Protein AF-A0A7S2A5U4-F1 (afdb_monomer)

Structure (mmCIF, N/CA/C/O backbone):
data_AF-A0A7S2A5U4-F1
#
_entry.id   AF-A0A7S2A5U4-F1
#
loop_
_atom_site.group_PDB
_atom_site.id
_atom_site.type_symbol
_atom_site.label_atom_id
_atom_site.label_alt_id
_atom_site.label_comp_id
_atom_site.label_asym_id
_atom_site.label_entity_id
_atom_site.label_seq_id
_atom_site.pdbx_PDB_ins_code
_atom_site.Cartn_x
_atom_site.Cartn_y
_atom_site.Cartn_z
_atom_site.occupancy
_atom_site.B_iso_or_equiv
_atom_site.auth_seq_id
_atom_site.auth_comp_id
_atom_site.auth_asym_id
_atom_site.auth_atom_id
_atom_site.pdbx_PDB_model_num
ATOM 1 N N . ALA A 1 1 ? 13.038 9.540 -13.325 1.00 79.06 1 ALA A N 1
ATOM 2 C CA . ALA A 1 1 ? 11.861 8.813 -12.812 1.00 79.06 1 ALA A CA 1
ATOM 3 C C . ALA A 1 1 ? 10.857 8.549 -13.931 1.00 79.06 1 ALA A C 1
ATOM 5 O O . ALA A 1 1 ? 10.829 7.430 -14.413 1.00 79.06 1 ALA A O 1
ATOM 6 N N . GLN A 1 2 ? 10.132 9.559 -14.430 1.00 89.56 2 GLN A N 1
ATOM 7 C CA . GLN A 1 2 ? 9.078 9.372 -15.443 1.00 89.56 2 GLN A CA 1
ATOM 8 C C . GLN A 1 2 ? 9.511 8.571 -16.681 1.00 89.56 2 GLN A C 1
ATOM 10 O O . GLN A 1 2 ? 8.977 7.495 -16.915 1.00 89.56 2 GLN A O 1
ATOM 15 N N . LYS A 1 3 ? 10.540 9.025 -17.409 1.00 88.12 3 LYS A N 1
ATOM 16 C CA . LYS A 1 3 ? 11.042 8.317 -18.602 1.00 88.12 3 LYS A CA 1
ATOM 17 C C . LYS A 1 3 ? 11.469 6.872 -18.309 1.00 88.12 3 LYS A C 1
ATOM 19 O O . LYS A 1 3 ? 11.294 5.991 -19.139 1.00 88.12 3 LYS A O 1
ATOM 24 N N . SER A 1 4 ? 12.037 6.628 -17.128 1.00 87.81 4 SER A N 1
ATOM 25 C CA . SER A 1 4 ? 12.434 5.282 -16.697 1.00 87.81 4 SER A CA 1
ATOM 26 C C . SER A 1 4 ? 11.217 4.386 -16.479 1.00 87.81 4 SER A C 1
ATOM 28 O O . SER A 1 4 ? 11.248 3.230 -16.870 1.00 87.81 4 SER A O 1
ATOM 30 N N . TRP A 1 5 ? 10.143 4.927 -15.903 1.00 94.38 5 TRP A N 1
ATOM 31 C CA . TRP A 1 5 ? 8.892 4.207 -15.689 1.00 94.38 5 TRP A CA 1
ATOM 32 C C . TRP A 1 5 ? 8.115 3.971 -16.992 1.00 94.38 5 TRP A C 1
ATOM 34 O O . TRP A 1 5 ? 7.586 2.886 -17.201 1.00 94.38 5 TRP A O 1
ATOM 44 N N . GLU A 1 6 ? 8.081 4.947 -17.902 1.00 92.69 6 GLU A N 1
ATOM 45 C CA . GLU A 1 6 ? 7.431 4.808 -19.216 1.00 92.69 6 GLU A CA 1
ATOM 46 C C . GLU A 1 6 ? 8.058 3.682 -20.053 1.00 92.69 6 GLU A C 1
ATOM 48 O O . GLU A 1 6 ? 7.352 2.985 -20.777 1.00 92.69 6 GLU A O 1
ATOM 53 N N . LEU A 1 7 ? 9.374 3.488 -19.918 1.00 94.31 7 LEU A N 1
ATOM 54 C CA . LEU A 1 7 ? 10.148 2.446 -20.601 1.00 94.31 7 LEU A CA 1
ATOM 55 C C . LEU A 1 7 ? 10.278 1.145 -19.792 1.00 94.31 7 LEU A C 1
ATOM 57 O O . LEU A 1 7 ? 10.872 0.184 -20.281 1.00 94.31 7 LEU A O 1
ATOM 61 N N . ALA A 1 8 ? 9.773 1.113 -18.557 1.00 95.19 8 ALA A N 1
ATOM 62 C CA . ALA A 1 8 ? 9.865 -0.054 -17.696 1.00 95.19 8 ALA A CA 1
ATOM 63 C C . ALA A 1 8 ? 9.026 -1.208 -18.250 1.00 95.19 8 ALA A C 1
ATOM 65 O O . ALA A 1 8 ? 7.926 -1.011 -18.774 1.00 95.19 8 ALA A O 1
ATOM 66 N N . ALA A 1 9 ? 9.530 -2.431 -18.083 1.00 95.50 9 ALA A N 1
ATOM 67 C CA . ALA A 1 9 ? 8.776 -3.622 -18.440 1.00 95.50 9 ALA A CA 1
ATOM 68 C C . ALA A 1 9 ? 7.518 -3.770 -17.553 1.00 95.50 9 ALA A C 1
ATOM 70 O O . ALA A 1 9 ? 7.502 -3.255 -16.425 1.00 95.50 9 ALA A O 1
ATOM 71 N N . PRO A 1 10 ? 6.487 -4.495 -18.029 1.00 94.62 10 PRO A N 1
ATOM 72 C CA . PRO A 1 10 ? 5.272 -4.739 -17.261 1.00 94.62 10 PRO A CA 1
ATOM 73 C C . PRO A 1 10 ? 5.545 -5.411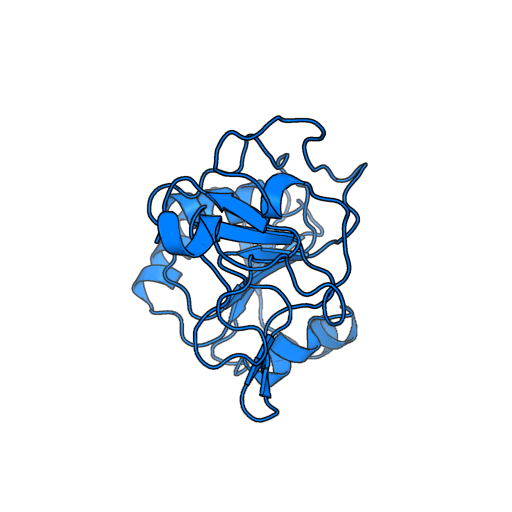 -15.906 1.00 94.62 10 PRO A C 1
ATOM 75 O O . PRO A 1 10 ? 6.595 -6.047 -15.734 1.00 94.62 10 PRO A O 1
ATOM 78 N N . PRO A 1 11 ? 4.598 -5.330 -14.954 1.00 95.44 11 PRO A N 1
ATOM 79 C CA . PRO A 1 11 ? 4.750 -5.965 -13.658 1.00 95.44 11 PRO A CA 1
ATOM 80 C C . PRO A 1 11 ? 4.999 -7.469 -13.722 1.00 95.44 11 PRO A C 1
ATOM 82 O O . PRO A 1 11 ? 4.517 -8.182 -14.607 1.00 95.44 11 PRO A O 1
ATOM 85 N N . ASN A 1 12 ? 5.735 -7.967 -12.731 1.00 94.06 12 ASN A N 1
ATOM 86 C CA . ASN A 1 12 ? 6.072 -9.376 -12.619 1.00 94.06 12 ASN A CA 1
ATOM 87 C C . ASN A 1 12 ? 4.933 -10.197 -11.996 1.00 94.06 12 ASN A C 1
ATOM 89 O O . ASN A 1 12 ? 4.930 -10.467 -10.796 1.00 94.06 12 ASN A O 1
ATOM 93 N N . TYR A 1 13 ? 3.993 -10.648 -12.826 1.00 94.75 13 TYR A N 1
ATOM 94 C CA . TYR A 1 13 ? 2.901 -11.528 -12.395 1.00 94.75 13 TYR A CA 1
ATOM 95 C C . TYR A 1 13 ? 3.254 -13.028 -12.373 1.00 94.75 13 TYR A C 1
ATOM 97 O O . TYR A 1 13 ? 2.369 -13.867 -12.238 1.00 94.75 13 TYR A O 1
ATOM 105 N N . ILE A 1 14 ? 4.538 -13.386 -12.506 1.00 92.81 14 ILE A N 1
ATOM 106 C CA . ILE A 1 14 ? 5.000 -14.762 -12.245 1.00 92.81 14 ILE A CA 1
ATOM 107 C C . ILE A 1 14 ? 5.081 -14.993 -10.730 1.00 92.81 14 ILE A C 1
ATOM 109 O O . ILE A 1 14 ? 4.700 -16.053 -10.244 1.00 92.81 14 ILE A O 1
ATOM 113 N N . THR A 1 15 ? 5.554 -13.991 -9.982 1.00 89.88 15 THR A N 1
ATOM 114 C CA . THR A 1 15 ? 5.722 -14.038 -8.517 1.00 89.88 15 THR A CA 1
ATOM 115 C C . THR A 1 15 ? 4.645 -13.265 -7.752 1.00 89.88 15 THR A C 1
ATOM 117 O O . THR A 1 15 ? 4.535 -13.405 -6.531 1.00 89.88 15 THR A O 1
ATOM 120 N N . ASN A 1 16 ? 3.851 -12.453 -8.456 1.00 93.94 16 ASN A N 1
ATOM 121 C CA . ASN A 1 16 ? 2.751 -11.666 -7.905 1.00 93.94 16 ASN A CA 1
ATOM 122 C C . ASN A 1 16 ? 1.414 -12.082 -8.519 1.00 93.94 16 ASN A C 1
ATOM 124 O O . ASN A 1 16 ? 1.314 -12.323 -9.720 1.00 93.94 16 ASN A O 1
ATOM 128 N N . THR A 1 17 ? 0.355 -12.082 -7.717 1.00 94.31 17 THR A N 1
ATOM 129 C CA . THR A 1 17 ? -1.004 -12.324 -8.201 1.00 94.31 17 THR A CA 1
ATOM 130 C C . THR A 1 17 ? -1.501 -11.105 -8.972 1.00 94.31 17 THR A C 1
ATOM 132 O O . THR A 1 17 ? -1.478 -9.983 -8.464 1.00 94.31 17 THR A O 1
ATOM 135 N N . ASN A 1 18 ? -1.996 -11.307 -10.193 1.00 94.38 18 ASN A N 1
ATOM 136 C CA . ASN A 1 18 ? -2.648 -10.242 -10.951 1.00 94.38 18 ASN A CA 1
ATOM 137 C C . ASN A 1 18 ? -4.076 -10.011 -10.432 1.00 94.38 18 ASN A C 1
ATOM 139 O O . ASN A 1 18 ? -4.974 -10.818 -10.675 1.00 94.38 18 ASN A O 1
ATOM 143 N N . LEU A 1 19 ? -4.303 -8.888 -9.747 1.00 92.56 19 LEU A N 1
ATOM 144 C CA . LEU A 1 19 ? -5.613 -8.518 -9.194 1.00 92.56 19 LEU A CA 1
ATOM 145 C C . LEU A 1 19 ? -6.505 -7.804 -10.220 1.00 92.56 19 LEU A C 1
ATOM 147 O O . LEU A 1 19 ? -7.667 -7.492 -9.943 1.00 92.56 19 LEU A O 1
ATOM 151 N N . GLY A 1 20 ? -6.008 -7.593 -11.439 1.00 86.50 20 GLY A N 1
ATOM 152 C CA . GLY A 1 20 ? -6.735 -6.951 -12.531 1.00 86.50 20 GLY A CA 1
ATOM 153 C C . GLY A 1 20 ? -6.872 -5.437 -12.371 1.00 86.50 20 GLY A C 1
ATOM 154 O O . GLY A 1 20 ? -7.773 -4.855 -12.967 1.00 86.50 20 GLY A O 1
ATOM 155 N N . LEU A 1 21 ? -6.015 -4.801 -11.562 1.00 83.12 21 LEU A N 1
ATOM 156 C CA . LEU A 1 21 ? -5.966 -3.345 -11.452 1.00 83.12 21 LEU A CA 1
ATOM 157 C C . LEU A 1 21 ? -5.138 -2.763 -12.604 1.00 83.12 21 LEU A C 1
ATOM 159 O O . LEU A 1 21 ? -3.955 -3.062 -12.747 1.00 83.12 21 LEU A O 1
ATOM 163 N N . VAL A 1 22 ? -5.750 -1.893 -13.406 1.00 80.88 22 VAL A N 1
ATOM 164 C CA . VAL A 1 22 ? -5.119 -1.304 -14.605 1.00 80.88 22 VAL A CA 1
ATOM 165 C C . VAL A 1 22 ? -4.104 -0.201 -14.252 1.00 80.88 22 VAL A C 1
ATOM 167 O O . VAL A 1 22 ? -3.214 0.123 -15.038 1.00 80.88 22 VAL A O 1
ATOM 170 N N . CYS A 1 23 ? -4.179 0.344 -13.036 1.00 84.31 23 CYS A N 1
ATOM 171 C CA . CYS A 1 23 ? -3.382 1.487 -12.587 1.00 84.31 23 CYS A CA 1
ATOM 172 C C . CYS A 1 23 ? -1.861 1.221 -12.501 1.00 84.31 23 CYS A C 1
ATOM 174 O O . CYS A 1 23 ? -1.075 2.168 -12.468 1.00 84.31 23 CYS A O 1
ATOM 176 N N . SER A 1 24 ? -1.411 -0.040 -12.542 1.00 84.31 24 SER A N 1
ATOM 177 C CA . SER A 1 24 ? 0.018 -0.378 -12.685 1.00 84.31 24 SER A CA 1
ATOM 178 C C . SER A 1 24 ? 0.658 0.178 -13.950 1.00 84.31 24 SER A C 1
ATOM 180 O O . SER A 1 24 ? 1.836 0.524 -13.939 1.00 84.31 24 SER A O 1
ATOM 182 N N . GLU A 1 25 ? -0.115 0.281 -15.026 1.00 86.75 25 GLU A N 1
ATOM 183 C CA . GLU A 1 25 ? 0.358 0.716 -16.341 1.00 86.75 25 GLU A CA 1
ATOM 184 C C . GLU A 1 25 ? 0.046 2.187 -16.617 1.00 86.75 25 GLU A C 1
ATOM 186 O O . GLU A 1 25 ? 0.283 2.678 -17.716 1.00 86.75 25 GLU A O 1
ATOM 191 N N . SER A 1 26 ? -0.483 2.903 -15.625 1.00 87.56 26 SER A N 1
ATOM 192 C CA . SER A 1 26 ? -0.994 4.255 -15.804 1.00 87.56 26 SER A CA 1
ATOM 193 C C . SER A 1 26 ? -0.506 5.212 -14.716 1.00 87.56 26 SER A C 1
ATOM 195 O O . SER A 1 26 ? -0.128 4.799 -13.618 1.00 87.56 26 SER A O 1
ATOM 197 N N . VAL A 1 27 ? -0.474 6.501 -15.046 1.00 89.62 27 VAL A N 1
ATOM 198 C CA . VAL A 1 27 ? -0.063 7.579 -14.136 1.00 89.62 27 VAL A CA 1
ATOM 199 C C . VAL A 1 27 ? -1.164 7.925 -13.133 1.00 89.62 27 VAL A C 1
ATOM 201 O O . VAL A 1 27 ? -2.268 7.389 -13.206 1.00 89.62 27 VAL A O 1
ATOM 204 N N . TYR A 1 28 ? -0.867 8.811 -12.184 1.00 88.56 28 TYR A N 1
ATOM 205 C CA . TYR A 1 28 ? -1.901 9.358 -11.305 1.00 88.56 28 TYR A CA 1
ATOM 206 C C . TYR A 1 28 ? -3.026 10.007 -12.137 1.00 88.56 28 TYR A C 1
ATOM 208 O O . TYR A 1 28 ? -2.734 10.618 -13.162 1.00 88.56 28 TYR A O 1
ATOM 216 N N . ASP A 1 29 ? -4.279 9.891 -11.686 1.00 83.38 29 ASP A N 1
ATOM 217 C CA . ASP A 1 29 ? -5.500 10.367 -12.361 1.00 83.38 29 ASP A CA 1
ATOM 218 C C . ASP A 1 29 ? -5.886 9.565 -13.626 1.00 83.38 29 ASP A C 1
ATOM 220 O O . ASP A 1 29 ? -6.614 10.020 -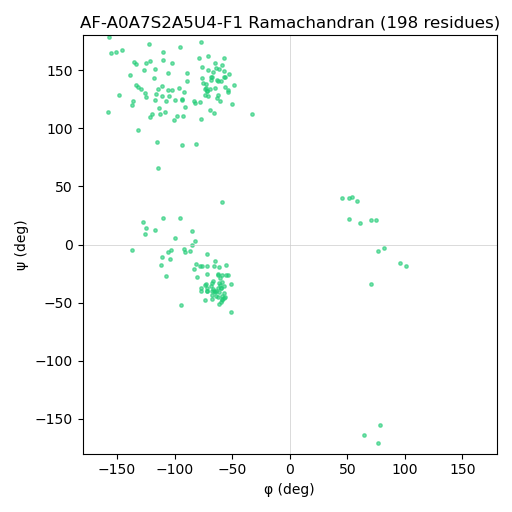14.508 1.00 83.38 29 ASP A O 1
ATOM 224 N N . CYS A 1 30 ? -5.393 8.328 -13.750 1.00 68.06 30 CYS A N 1
ATOM 225 C CA . CYS A 1 30 ? -5.771 7.448 -14.851 1.00 68.06 30 CYS A CA 1
ATOM 226 C C . CYS A 1 30 ? -7.175 6.838 -14.686 1.00 68.06 30 CYS A C 1
ATOM 228 O O . CYS A 1 30 ? -7.573 6.432 -13.596 1.00 68.06 30 CYS A O 1
ATOM 230 N N . HIS A 1 31 ? -7.884 6.704 -15.811 1.00 58.19 31 HIS A N 1
ATOM 231 C CA . HIS A 1 31 ? -9.291 6.311 -15.940 1.00 58.19 31 HIS A CA 1
ATOM 232 C C . HIS A 1 31 ? -9.849 5.312 -14.895 1.00 58.19 31 HIS A C 1
ATOM 234 O O . HIS A 1 31 ? -9.567 4.112 -14.892 1.00 58.19 31 HIS A O 1
ATOM 240 N N . HIS A 1 32 ? -10.758 5.870 -14.091 1.00 59.28 32 HIS A N 1
ATOM 241 C CA . HIS A 1 32 ? -11.524 5.408 -12.923 1.00 59.28 32 HIS A CA 1
ATOM 242 C C . HIS A 1 32 ? -12.439 4.180 -13.095 1.00 59.28 32 HIS A C 1
ATOM 244 O O . HIS A 1 32 ? -13.539 4.148 -12.545 1.00 59.28 32 HIS A O 1
ATOM 250 N N . SER A 1 33 ? -12.056 3.170 -13.875 1.00 55.75 33 SER A N 1
ATOM 251 C CA . SER A 1 33 ? -13.023 2.124 -14.249 1.00 55.75 33 SER A CA 1
ATOM 252 C C . SER A 1 33 ? -13.522 1.261 -13.083 1.00 55.75 33 SER A C 1
ATOM 254 O O . SER A 1 33 ? -14.597 0.675 -13.207 1.00 55.75 33 SER A O 1
ATOM 256 N N . THR A 1 34 ? -12.850 1.213 -11.925 1.00 67.94 34 THR A N 1
ATOM 257 C CA . THR A 1 34 ? -13.468 0.660 -10.709 1.00 67.94 34 THR A CA 1
ATOM 258 C C . THR A 1 34 ? -12.797 1.172 -9.435 1.00 67.94 34 THR A C 1
ATOM 260 O O . THR A 1 34 ? -11.652 0.838 -9.146 1.00 67.94 34 THR A O 1
ATOM 263 N N . MET A 1 35 ? -13.536 1.948 -8.644 1.00 86.50 35 MET A N 1
ATOM 264 C CA . MET A 1 35 ? -13.158 2.284 -7.272 1.00 86.50 35 MET A CA 1
ATOM 265 C C . MET A 1 35 ? -13.124 1.006 -6.425 1.00 86.50 35 MET A C 1
ATOM 267 O O . MET A 1 35 ? -14.101 0.251 -6.391 1.00 86.50 35 MET A O 1
ATOM 271 N N . LEU A 1 36 ? -12.006 0.746 -5.752 1.00 90.50 36 LEU A N 1
ATOM 272 C CA . LEU A 1 36 ? -11.855 -0.385 -4.845 1.00 90.50 36 LEU A CA 1
ATOM 273 C C . LEU A 1 36 ? -12.717 -0.173 -3.601 1.00 90.50 36 LEU A C 1
ATOM 275 O O . LEU A 1 36 ? -12.739 0.904 -3.006 1.00 90.50 36 LEU A O 1
ATOM 279 N N . SER A 1 37 ? -13.438 -1.219 -3.223 1.00 91.69 37 SER A N 1
ATOM 280 C CA . SER A 1 37 ? -14.354 -1.272 -2.090 1.00 91.69 37 SER A CA 1
ATOM 281 C C . SER A 1 37 ? -14.432 -2.697 -1.556 1.00 91.69 37 SER A C 1
ATOM 283 O O . SER A 1 37 ? -14.073 -3.649 -2.248 1.00 91.69 37 SER A O 1
ATOM 285 N N . THR A 1 38 ? -14.981 -2.876 -0.359 1.00 88.44 38 THR A N 1
ATOM 286 C CA . THR A 1 38 ? -15.203 -4.212 0.221 1.00 88.44 38 THR A CA 1
ATOM 287 C C . THR A 1 38 ? -15.986 -5.163 -0.690 1.00 88.44 38 THR A C 1
ATOM 289 O O . THR A 1 38 ? -15.803 -6.371 -0.594 1.00 88.44 38 THR A O 1
ATOM 292 N N . ALA A 1 39 ? -16.821 -4.644 -1.596 1.00 88.25 39 ALA A N 1
ATOM 293 C CA . ALA A 1 39 ? -17.627 -5.448 -2.511 1.00 88.25 39 ALA A CA 1
ATOM 294 C C . ALA A 1 39 ? -16.849 -6.021 -3.712 1.00 88.25 39 ALA A C 1
ATOM 296 O O . ALA A 1 39 ? -17.349 -6.932 -4.368 1.00 88.25 39 ALA A O 1
ATOM 297 N N . ASN A 1 40 ? -15.672 -5.477 -4.047 1.00 88.94 40 ASN A N 1
ATOM 298 C CA . ASN A 1 40 ? -14.964 -5.818 -5.290 1.00 88.94 40 ASN A CA 1
ATOM 299 C C . ASN A 1 40 ? -13.448 -6.029 -5.152 1.00 88.94 40 ASN A C 1
ATOM 301 O O . ASN A 1 40 ? -12.807 -6.412 -6.136 1.00 88.94 40 ASN A O 1
ATOM 305 N N . ILE A 1 41 ? -12.861 -5.795 -3.975 1.00 91.69 41 ILE A N 1
ATOM 306 C CA . ILE A 1 41 ? -11.445 -6.092 -3.745 1.00 91.69 41 ILE A CA 1
ATOM 307 C C . ILE A 1 41 ? -11.163 -7.588 -3.905 1.00 91.69 41 ILE A C 1
ATOM 309 O O . ILE A 1 41 ? -11.934 -8.441 -3.471 1.00 91.69 41 ILE A O 1
ATOM 313 N N . LYS A 1 42 ? -10.017 -7.904 -4.516 1.00 92.44 42 LYS A N 1
ATOM 314 C CA . LYS A 1 42 ? -9.528 -9.287 -4.680 1.00 92.44 42 LYS A CA 1
ATOM 315 C C . LYS A 1 42 ? -8.411 -9.654 -3.704 1.00 92.44 42 LYS A C 1
ATOM 317 O O . LYS A 1 42 ? -7.973 -10.798 -3.669 1.00 92.44 42 LYS A O 1
ATOM 322 N N . SER A 1 43 ? -7.955 -8.681 -2.922 1.00 92.00 43 SER A N 1
ATOM 323 C CA . SER A 1 43 ? -7.004 -8.862 -1.833 1.00 92.00 43 SER A CA 1
ATOM 324 C C . SER A 1 43 ? -7.417 -8.010 -0.639 1.00 92.00 43 SER A C 1
ATOM 326 O O . SER A 1 43 ? -7.928 -6.902 -0.797 1.00 92.00 43 SER A O 1
ATOM 328 N N . ASN A 1 44 ? -7.147 -8.536 0.552 1.00 92.69 44 ASN A N 1
ATOM 329 C CA . ASN A 1 44 ? -7.361 -7.864 1.825 1.00 92.69 44 ASN A CA 1
ATOM 330 C C . ASN A 1 44 ? -6.176 -6.987 2.262 1.00 92.69 44 ASN A C 1
ATOM 332 O O . ASN A 1 44 ? -6.302 -6.311 3.284 1.00 92.69 44 ASN A O 1
ATOM 336 N N . ILE A 1 45 ? -5.059 -7.012 1.524 1.00 94.00 45 ILE A N 1
ATOM 337 C CA . ILE A 1 45 ? -3.806 -6.331 1.869 1.00 94.00 45 ILE A CA 1
ATOM 338 C C . ILE A 1 45 ? -3.599 -5.116 0.961 1.00 94.00 45 ILE A C 1
ATOM 340 O O . ILE A 1 45 ? -3.524 -5.241 -0.267 1.00 94.00 45 ILE A O 1
ATOM 344 N N . LEU A 1 46 ? -3.446 -3.956 1.592 1.00 96.81 46 LEU A N 1
ATOM 345 C CA . LEU A 1 46 ? -2.912 -2.744 0.986 1.00 96.81 46 LEU A CA 1
ATOM 346 C C . LEU A 1 46 ? -1.518 -2.474 1.551 1.00 96.81 46 LEU A C 1
ATOM 348 O O . LEU A 1 46 ? -1.387 -2.154 2.729 1.00 96.81 46 LEU A O 1
ATOM 352 N N . ASP A 1 47 ? -0.496 -2.569 0.710 1.00 96.25 47 ASP A N 1
ATOM 353 C CA . ASP A 1 47 ? 0.887 -2.312 1.099 1.00 96.25 47 ASP A CA 1
ATOM 354 C C . ASP A 1 47 ? 1.295 -0.888 0.714 1.00 96.25 47 ASP A C 1
ATOM 356 O O . ASP A 1 47 ? 1.380 -0.521 -0.464 1.00 96.25 47 ASP A O 1
ATOM 360 N N . PHE A 1 48 ? 1.479 -0.046 1.724 1.00 96.88 48 PHE A N 1
ATOM 361 C CA . PHE A 1 48 ? 1.767 1.366 1.564 1.00 96.88 48 PHE A CA 1
ATOM 362 C C . PHE A 1 48 ? 3.262 1.574 1.321 1.00 96.88 48 PHE A C 1
ATOM 364 O O . PHE A 1 48 ? 4.099 1.148 2.114 1.00 96.88 48 PHE A O 1
ATOM 371 N N . TRP A 1 49 ? 3.584 2.232 0.205 1.00 96.19 49 TRP A N 1
ATOM 372 C CA . TRP A 1 49 ? 4.932 2.279 -0.378 1.00 96.19 49 TRP A CA 1
ATOM 373 C C . TRP A 1 49 ? 5.484 0.907 -0.793 1.00 96.19 49 TRP A C 1
ATOM 375 O O . TRP A 1 49 ? 6.685 0.767 -1.014 1.00 96.19 49 TRP A O 1
ATOM 385 N N . GLY A 1 50 ? 4.600 -0.082 -0.954 1.00 95.12 50 GLY A N 1
ATOM 386 C CA . GLY A 1 50 ? 4.944 -1.429 -1.386 1.00 95.12 50 GLY A CA 1
ATOM 387 C C . GLY A 1 50 ? 5.355 -1.514 -2.856 1.00 95.12 50 GLY A C 1
ATOM 388 O O . GLY A 1 50 ? 5.052 -0.642 -3.680 1.00 95.12 50 GLY A O 1
ATOM 389 N N . GLU A 1 51 ? 6.025 -2.613 -3.192 1.00 95.31 51 GLU A N 1
ATOM 390 C CA . GLU A 1 51 ? 6.485 -2.931 -4.551 1.00 95.31 51 GLU A CA 1
ATOM 391 C C . GLU A 1 51 ? 5.995 -4.310 -5.028 1.00 95.31 51 GLU A C 1
ATOM 393 O O . GLU A 1 51 ? 6.397 -4.781 -6.089 1.00 95.31 51 GLU A O 1
ATOM 398 N N . GLY A 1 52 ? 5.094 -4.946 -4.269 1.00 93.31 52 GLY A N 1
ATOM 399 C CA . GLY A 1 52 ? 4.747 -6.357 -4.422 1.00 93.31 52 GLY A CA 1
ATOM 400 C C . GLY A 1 52 ? 5.813 -7.285 -3.838 1.00 93.31 52 GLY A C 1
ATOM 401 O O . GLY A 1 52 ? 6.730 -6.859 -3.136 1.00 93.31 52 GLY A O 1
ATOM 402 N N . ARG A 1 53 ? 5.679 -8.583 -4.107 1.00 92.06 53 ARG A N 1
ATOM 403 C CA . ARG A 1 53 ? 6.666 -9.603 -3.757 1.00 92.06 53 ARG A CA 1
ATOM 404 C C . ARG A 1 53 ? 7.916 -9.428 -4.609 1.00 92.06 53 ARG A C 1
ATOM 406 O O . ARG A 1 53 ? 7.863 -9.658 -5.819 1.00 92.06 53 ARG A O 1
ATOM 413 N N . THR A 1 54 ? 9.027 -9.119 -3.953 1.00 90.50 54 THR A N 1
ATOM 414 C CA . THR A 1 54 ? 10.355 -9.043 -4.569 1.00 90.50 54 THR A CA 1
ATOM 415 C C . THR A 1 54 ? 11.331 -9.955 -3.830 1.00 90.50 54 THR A C 1
ATOM 417 O O . THR A 1 54 ? 11.124 -10.299 -2.661 1.00 90.50 54 THR A O 1
ATOM 420 N N . THR A 1 55 ? 12.392 -10.371 -4.520 1.00 88.12 55 THR A N 1
ATOM 421 C CA . THR A 1 55 ? 13.454 -11.220 -3.970 1.00 88.12 55 THR A CA 1
ATOM 422 C C . THR A 1 55 ? 14.806 -10.589 -4.273 1.00 88.12 55 THR A C 1
ATOM 424 O O . THR A 1 55 ? 15.044 -10.138 -5.387 1.00 88.12 55 THR A O 1
ATOM 427 N N . CYS A 1 56 ? 15.681 -10.534 -3.272 1.00 84.38 56 CYS A N 1
ATOM 428 C CA . CYS A 1 56 ? 17.053 -10.048 -3.368 1.00 84.38 56 CYS A CA 1
ATOM 429 C C . CYS A 1 56 ? 17.956 -10.998 -2.579 1.00 84.38 56 CYS A C 1
ATOM 431 O O . CYS A 1 56 ? 17.764 -11.190 -1.378 1.00 8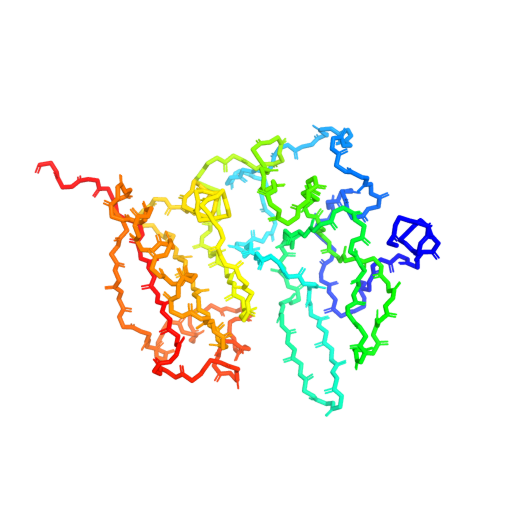4.38 56 CYS A O 1
ATOM 433 N N . ASN A 1 57 ? 18.935 -11.619 -3.243 1.00 85.06 57 ASN A N 1
ATOM 434 C CA . ASN A 1 57 ? 19.885 -12.550 -2.616 1.0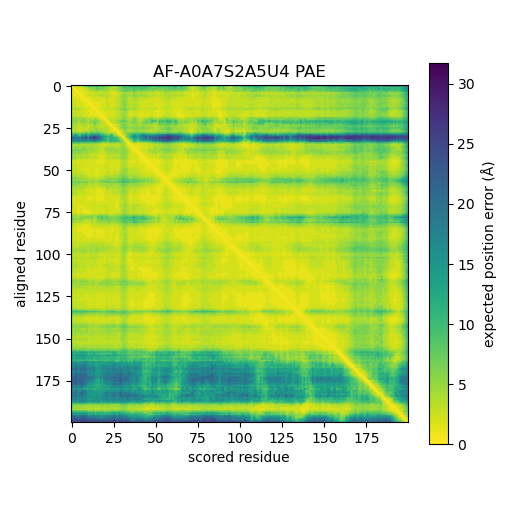0 85.06 57 ASN A CA 1
ATOM 435 C C . ASN A 1 57 ? 19.208 -13.670 -1.794 1.00 85.06 57 ASN A C 1
ATOM 437 O O . ASN A 1 57 ? 19.651 -14.009 -0.698 1.00 85.06 57 ASN A O 1
ATOM 441 N N . GLY A 1 58 ? 18.099 -14.220 -2.301 1.00 81.44 58 GLY A N 1
ATOM 442 C CA . GLY A 1 58 ? 17.315 -15.264 -1.625 1.00 81.44 58 GLY A CA 1
ATOM 443 C C . GLY A 1 58 ? 16.421 -14.764 -0.483 1.00 81.44 58 GLY A C 1
ATOM 444 O O . GLY A 1 58 ? 15.608 -15.525 0.037 1.00 81.44 58 GLY A O 1
ATOM 445 N N . VAL A 1 59 ? 16.510 -13.483 -0.122 1.00 81.62 59 VAL A N 1
ATOM 446 C CA . VAL A 1 59 ? 15.638 -12.839 0.858 1.00 81.62 59 VAL A CA 1
ATOM 447 C C . VAL A 1 59 ? 14.475 -12.197 0.125 1.00 81.62 59 VAL A C 1
ATOM 449 O O . VAL A 1 59 ? 14.672 -11.392 -0.779 1.00 81.62 59 VAL A O 1
ATOM 452 N N . SER A 1 60 ? 13.253 -12.546 0.511 1.00 85.94 60 SER A N 1
ATOM 453 C CA . SER A 1 60 ? 12.061 -12.023 -0.151 1.00 85.94 60 SER A CA 1
ATOM 454 C C . SER A 1 60 ? 11.286 -11.077 0.764 1.00 85.94 60 SER A C 1
ATOM 456 O O . SER A 1 60 ? 11.072 -11.389 1.937 1.00 85.94 60 SER A O 1
ATOM 458 N N . THR A 1 61 ? 10.828 -9.946 0.231 1.00 86.56 61 THR A N 1
ATOM 459 C CA . THR A 1 61 ? 10.041 -8.918 0.937 1.00 86.56 61 THR A CA 1
ATOM 460 C C . THR A 1 61 ? 8.693 -8.697 0.240 1.00 86.56 61 THR A C 1
ATOM 462 O O . THR A 1 61 ? 8.424 -9.308 -0.796 1.00 86.56 61 THR A O 1
ATOM 465 N N . GLY A 1 62 ? 7.807 -7.901 0.844 1.00 89.25 62 GLY A N 1
ATOM 466 C CA . GLY A 1 62 ? 6.478 -7.603 0.298 1.00 89.25 62 GLY A CA 1
ATOM 467 C C . GLY A 1 62 ? 5.543 -8.815 0.208 1.00 89.25 62 GLY A C 1
ATOM 468 O O . GLY A 1 62 ? 5.773 -9.858 0.828 1.00 89.25 62 GLY A O 1
ATOM 469 N N . PHE A 1 63 ? 4.472 -8.673 -0.574 1.00 90.88 63 PHE A N 1
ATOM 470 C CA . PHE A 1 63 ? 3.346 -9.608 -0.604 1.00 90.88 63 PHE A CA 1
ATOM 471 C C . PHE A 1 63 ? 2.974 -9.996 -2.035 1.00 90.88 63 PHE A C 1
ATOM 473 O O . PHE A 1 63 ? 2.854 -9.142 -2.908 1.00 90.88 63 PHE A O 1
ATOM 480 N N . THR A 1 64 ? 2.738 -11.289 -2.273 1.00 91.88 64 THR A N 1
ATOM 481 C CA . THR A 1 64 ? 2.296 -11.788 -3.589 1.00 91.88 64 THR A CA 1
ATOM 482 C C . THR A 1 64 ? 0.875 -11.331 -3.916 1.00 91.88 64 THR A C 1
ATOM 484 O O . THR A 1 64 ? 0.566 -11.047 -5.071 1.00 91.88 64 THR A O 1
ATOM 487 N N . ASN A 1 65 ? 0.008 -11.254 -2.905 1.00 92.50 65 ASN A N 1
ATOM 488 C CA . ASN A 1 65 ? -1.409 -10.940 -3.050 1.00 92.50 65 ASN A CA 1
ATOM 489 C C . ASN A 1 65 ? -1.741 -9.593 -2.388 1.00 92.50 65 ASN A C 1
ATOM 491 O O . ASN A 1 65 ? -2.459 -9.566 -1.393 1.00 92.50 65 ASN A O 1
ATOM 495 N N . SER A 1 66 ? -1.213 -8.478 -2.898 1.00 94.19 66 SER A N 1
ATOM 496 C CA . SER A 1 66 ? -1.494 -7.127 -2.381 1.00 94.19 66 SER A CA 1
ATOM 497 C C . SER A 1 66 ? -1.772 -6.112 -3.488 1.00 94.19 66 SER A C 1
ATOM 499 O O . SER A 1 66 ? -1.344 -6.271 -4.637 1.00 94.19 66 SER A O 1
ATOM 501 N N . TYR A 1 67 ? -2.475 -5.045 -3.110 1.00 96.25 67 TYR A N 1
ATOM 502 C CA . TYR A 1 67 ? -2.421 -3.770 -3.820 1.00 96.25 67 TYR A CA 1
ATOM 503 C C . TYR A 1 67 ? -1.296 -2.922 -3.234 1.00 96.25 67 TYR A C 1
ATOM 505 O O . TYR A 1 67 ? -1.117 -2.907 -2.019 1.00 96.25 67 TYR A O 1
ATOM 513 N N . ASN A 1 68 ? -0.562 -2.203 -4.079 1.00 97.00 68 ASN A N 1
ATOM 514 C CA . ASN A 1 68 ? 0.650 -1.495 -3.662 1.00 97.00 68 ASN A CA 1
ATOM 515 C C . ASN A 1 68 ? 0.502 0.009 -3.908 1.00 97.00 68 ASN A C 1
ATOM 517 O O . ASN A 1 68 ? 0.439 0.446 -5.058 1.00 97.00 68 ASN A O 1
ATOM 521 N N . VAL A 1 69 ? 0.435 0.819 -2.851 1.00 97.38 69 VAL A N 1
ATOM 522 C CA . VAL A 1 69 ? 0.407 2.284 -2.997 1.00 97.38 69 VAL A CA 1
ATOM 523 C C . VAL A 1 69 ? 1.820 2.757 -3.271 1.00 97.38 69 VAL A C 1
ATOM 525 O O . VAL A 1 69 ? 2.706 2.499 -2.464 1.00 97.38 69 VAL A O 1
ATOM 528 N N . ASN A 1 70 ? 2.057 3.458 -4.377 1.00 97.19 70 ASN A N 1
ATOM 529 C CA . ASN A 1 70 ? 3.384 4.011 -4.630 1.00 97.19 70 ASN A CA 1
ATOM 530 C C . ASN A 1 70 ? 3.357 5.226 -5.557 1.00 97.19 70 ASN A C 1
ATOM 532 O O . ASN A 1 70 ? 2.382 5.466 -6.267 1.00 97.19 70 ASN A O 1
ATOM 536 N N . TYR A 1 71 ? 4.455 5.975 -5.587 1.00 95.38 71 TYR A N 1
ATOM 537 C CA . TYR A 1 71 ? 4.628 7.099 -6.492 1.00 95.38 71 TYR A CA 1
ATOM 538 C C . TYR A 1 71 ? 4.435 6.663 -7.954 1.00 95.38 71 TYR A C 1
ATOM 540 O O . TYR A 1 71 ? 4.959 5.640 -8.399 1.00 95.38 71 TYR A O 1
ATOM 548 N N . GLN A 1 72 ? 3.689 7.457 -8.727 1.00 94.56 72 GLN A N 1
ATOM 549 C CA . GLN A 1 72 ? 3.307 7.162 -10.116 1.00 94.56 72 GLN A CA 1
ATOM 550 C C . GLN A 1 72 ? 4.463 6.865 -11.089 1.00 94.56 72 GLN A C 1
ATOM 552 O O . GLN A 1 72 ? 4.231 6.263 -12.138 1.00 94.56 72 GLN A O 1
ATOM 557 N N . PHE A 1 73 ? 5.703 7.229 -10.757 1.00 95.69 73 PHE A N 1
ATOM 558 C CA . PHE A 1 73 ? 6.884 6.898 -11.562 1.00 95.69 73 PHE A CA 1
ATOM 559 C C . PHE A 1 73 ? 7.893 6.004 -10.835 1.00 95.69 73 PHE A C 1
ATOM 561 O O . PHE A 1 73 ? 9.021 5.853 -11.305 1.00 95.69 73 PHE A O 1
ATOM 568 N N . GLN A 1 74 ? 7.499 5.418 -9.704 1.00 95.75 74 GLN A N 1
ATOM 569 C CA . GLN A 1 74 ? 8.284 4.393 -9.032 1.00 95.75 74 GLN A CA 1
ATOM 570 C C . GLN A 1 74 ? 8.221 3.085 -9.828 1.00 95.75 74 GLN A C 1
ATOM 572 O O . GLN A 1 74 ? 7.156 2.651 -10.280 1.00 95.75 74 GLN A O 1
ATOM 577 N N . VAL A 1 75 ? 9.391 2.477 -9.984 1.00 96.06 75 VAL A N 1
ATOM 578 C CA . VAL A 1 75 ? 9.602 1.108 -10.466 1.00 96.06 75 VAL A CA 1
ATOM 579 C C . VAL A 1 75 ? 10.086 0.257 -9.296 1.00 96.06 75 VAL A C 1
ATOM 581 O O . VAL A 1 75 ? 10.494 0.810 -8.279 1.00 96.06 75 VAL A O 1
ATOM 584 N N . VAL A 1 76 ? 10.069 -1.064 -9.438 1.00 95.94 76 VAL A N 1
ATOM 585 C CA . VAL A 1 76 ? 10.656 -1.965 -8.440 1.00 95.94 76 VAL A CA 1
ATOM 586 C C . VAL A 1 76 ? 12.108 -1.562 -8.168 1.00 95.94 76 VAL A C 1
ATOM 588 O O . VAL A 1 76 ? 12.881 -1.317 -9.106 1.00 95.94 76 VAL A O 1
ATOM 591 N N . SER A 1 77 ? 12.449 -1.452 -6.887 1.00 91.69 77 SER A N 1
ATOM 592 C CA . SER A 1 77 ? 13.706 -0.897 -6.408 1.00 91.69 77 SER A CA 1
ATOM 593 C C . SER A 1 77 ? 14.926 -1.695 -6.887 1.00 91.69 77 SER A C 1
ATOM 595 O O . SER A 1 77 ? 14.848 -2.908 -7.106 1.00 91.69 77 SER A O 1
ATOM 597 N N . PRO A 1 78 ? 16.090 -1.036 -7.046 1.00 85.25 78 PRO A N 1
ATOM 598 C CA . PRO A 1 78 ? 17.331 -1.714 -7.400 1.00 85.25 78 PRO A CA 1
ATOM 599 C C . PRO A 1 78 ? 17.705 -2.820 -6.405 1.00 85.25 78 PRO A C 1
ATOM 601 O O . PRO A 1 78 ? 17.536 -2.665 -5.198 1.00 85.25 78 PRO A O 1
ATOM 604 N N . GLY A 1 79 ? 18.281 -3.909 -6.917 1.00 80.69 79 GLY A N 1
ATOM 605 C CA . GLY A 1 79 ? 18.750 -5.042 -6.112 1.00 80.69 79 GLY A CA 1
ATOM 606 C C . GLY A 1 79 ? 17.749 -6.192 -5.995 1.00 80.69 79 GLY A C 1
ATOM 607 O O . GLY A 1 79 ? 18.163 -7.293 -5.651 1.00 80.69 79 GLY A O 1
ATOM 608 N N . ALA A 1 80 ? 16.476 -5.974 -6.329 1.00 87.19 80 ALA A N 1
ATOM 609 C CA . ALA A 1 80 ? 15.519 -7.056 -6.535 1.00 87.19 80 ALA A CA 1
ATOM 610 C C . ALA A 1 80 ? 15.729 -7.749 -7.895 1.00 87.19 80 ALA A C 1
ATOM 612 O O . ALA A 1 80 ? 16.159 -7.118 -8.864 1.00 87.19 80 ALA A O 1
ATOM 613 N N . ASP A 1 81 ? 15.360 -9.026 -7.989 1.00 86.12 81 ASP A N 1
ATOM 614 C CA . ASP A 1 81 ? 15.427 -9.821 -9.226 1.00 86.12 81 ASP A CA 1
ATOM 615 C C . ASP A 1 81 ? 14.593 -9.211 -10.371 1.00 86.12 81 ASP A C 1
ATOM 617 O O . ASP A 1 81 ? 14.886 -9.396 -11.553 1.00 86.12 81 ASP A O 1
ATOM 621 N N . ASP A 1 82 ? 13.550 -8.454 -10.033 1.00 89.44 82 ASP A N 1
ATOM 622 C CA . ASP A 1 82 ? 12.673 -7.730 -10.948 1.00 89.44 82 ASP A CA 1
ATOM 623 C C . ASP A 1 82 ? 12.840 -6.204 -10.889 1.00 89.44 82 ASP A C 1
ATOM 625 O O . ASP A 1 82 ? 11.952 -5.461 -11.318 1.00 89.44 82 ASP A O 1
AT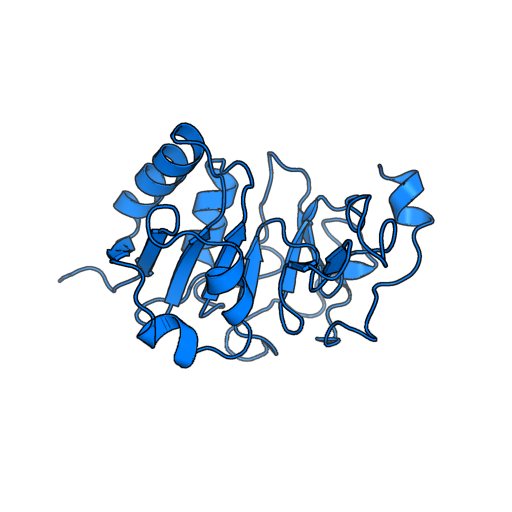OM 629 N N . ALA A 1 83 ? 14.005 -5.735 -10.432 1.00 92.94 83 ALA A N 1
ATOM 630 C CA . ALA A 1 83 ? 14.370 -4.325 -10.425 1.00 92.94 83 ALA A CA 1
ATOM 631 C C . ALA A 1 83 ? 14.111 -3.645 -11.781 1.00 92.94 83 ALA A C 1
ATOM 633 O O . ALA A 1 83 ? 14.422 -4.167 -12.854 1.00 92.94 83 ALA A O 1
ATOM 634 N N . GLY A 1 84 ? 13.554 -2.435 -11.727 1.00 94.12 84 GLY A N 1
ATOM 635 C CA . GLY A 1 84 ? 13.264 -1.627 -12.910 1.00 94.12 84 GLY A CA 1
ATOM 636 C C . GLY A 1 84 ? 11.966 -1.979 -13.642 1.00 94.12 84 GLY A C 1
ATOM 637 O O . GLY A 1 84 ? 11.618 -1.272 -14.587 1.00 94.12 84 GLY A O 1
ATOM 638 N N . LYS A 1 85 ? 11.221 -3.011 -13.221 1.00 95.62 85 LYS A N 1
ATOM 639 C CA . LYS A 1 85 ? 9.861 -3.272 -13.724 1.00 95.62 85 LYS A CA 1
ATOM 640 C C . LYS A 1 85 ? 8.830 -2.363 -13.057 1.00 95.62 85 LYS A C 1
ATOM 642 O O . LYS A 1 85 ? 9.061 -1.813 -11.981 1.00 95.62 85 LYS A O 1
ATOM 647 N N . LYS A 1 86 ? 7.660 -2.208 -13.677 1.00 96.25 86 LYS A N 1
ATOM 648 C CA . LYS A 1 86 ? 6.523 -1.525 -13.043 1.00 96.25 86 LYS A CA 1
ATOM 649 C C . LYS A 1 86 ? 6.005 -2.333 -11.848 1.00 96.25 86 LYS A C 1
ATOM 651 O O . LYS A 1 86 ? 6.041 -3.560 -11.851 1.00 96.25 86 LYS A O 1
ATOM 656 N N . ILE A 1 87 ? 5.490 -1.635 -10.839 1.00 96.88 87 ILE A N 1
ATOM 657 C CA . ILE A 1 87 ? 4.965 -2.257 -9.617 1.00 96.88 87 ILE A CA 1
ATOM 658 C C . ILE A 1 87 ? 3.627 -2.972 -9.910 1.00 96.88 87 ILE A C 1
ATOM 660 O O . ILE A 1 87 ? 2.743 -2.372 -10.539 1.00 96.88 87 ILE A O 1
ATOM 664 N N . PRO A 1 88 ? 3.435 -4.229 -9.466 1.00 95.75 88 PRO A N 1
ATOM 665 C CA . PRO A 1 88 ? 2.185 -4.974 -9.631 1.00 95.75 88 PRO A CA 1
ATOM 666 C C . PRO A 1 88 ? 1.049 -4.387 -8.790 1.00 95.75 88 PRO A C 1
ATOM 668 O O . PRO A 1 88 ? 1.264 -3.916 -7.675 1.00 95.75 88 PRO A O 1
ATOM 671 N N . ASN A 1 89 ? -0.175 -4.431 -9.325 1.00 95.00 89 ASN A N 1
ATOM 672 C CA . ASN A 1 89 ? -1.399 -3.930 -8.681 1.00 95.00 89 ASN A CA 1
ATOM 673 C C . ASN A 1 89 ? -1.237 -2.538 -8.034 1.00 95.00 89 ASN A C 1
ATOM 675 O O . ASN A 1 89 ? -1.713 -2.296 -6.920 1.00 95.00 89 ASN A O 1
ATOM 679 N N . ARG A 1 90 ? -0.518 -1.632 -8.704 1.00 95.19 90 ARG A N 1
ATOM 680 C CA . ARG A 1 90 ? -0.139 -0.341 -8.136 1.00 95.19 90 ARG A CA 1
ATOM 681 C C . ARG A 1 90 ? -1.336 0.595 -8.067 1.00 95.19 90 ARG A C 1
ATOM 683 O O . ARG A 1 90 ? -2.015 0.800 -9.069 1.00 95.19 90 ARG A O 1
ATOM 690 N N . ILE A 1 91 ? -1.499 1.248 -6.926 1.00 95.25 91 ILE A N 1
ATOM 691 C CA . ILE A 1 91 ? -2.344 2.426 -6.751 1.00 95.25 91 ILE A CA 1
ATOM 692 C C . ILE A 1 91 ? -1.412 3.649 -6.769 1.00 95.25 91 ILE A C 1
ATOM 694 O O . ILE A 1 91 ? -0.616 3.821 -5.841 1.00 95.25 91 ILE A O 1
ATOM 698 N N . PRO A 1 92 ? -1.415 4.457 -7.845 1.00 94.88 92 PRO A N 1
ATOM 699 C CA . PRO A 1 92 ? -0.447 5.529 -8.007 1.00 94.88 92 PRO A CA 1
ATOM 700 C C . PRO A 1 92 ? -0.778 6.717 -7.102 1.00 94.88 92 PRO A C 1
ATOM 702 O O . PRO A 1 92 ? -1.925 7.147 -7.025 1.00 94.88 92 PRO A O 1
ATOM 705 N N . THR A 1 93 ? 0.247 7.306 -6.491 1.00 94.62 93 THR A N 1
ATOM 706 C CA . THR A 1 93 ? 0.173 8.618 -5.841 1.00 94.62 93 THR A CA 1
ATOM 707 C C . THR A 1 93 ? 0.807 9.691 -6.719 1.00 94.62 93 THR A C 1
ATOM 709 O O . THR A 1 93 ? 1.688 9.413 -7.545 1.00 94.62 93 THR A O 1
ATOM 712 N N . GLN A 1 94 ? 0.395 10.945 -6.522 1.00 93.25 94 GLN A N 1
ATOM 713 C CA . GLN A 1 94 ? 0.971 12.066 -7.261 1.00 93.25 94 GLN A CA 1
ATOM 714 C C . GLN A 1 94 ? 2.452 12.262 -6.903 1.00 93.25 94 GLN A C 1
ATOM 716 O O . GLN A 1 94 ? 3.270 12.520 -7.788 1.00 93.25 94 GLN A O 1
ATOM 721 N N . SER A 1 95 ? 2.797 12.132 -5.618 1.00 93.81 95 SER A N 1
ATOM 722 C CA . SER A 1 95 ? 4.164 12.193 -5.091 1.00 93.81 95 SER A CA 1
ATOM 723 C C . SER A 1 95 ? 4.263 11.463 -3.744 1.00 93.81 95 SER A C 1
ATOM 725 O O . SER A 1 95 ? 3.262 10.979 -3.218 1.00 93.81 95 SER A O 1
ATOM 727 N N . HIS A 1 96 ? 5.459 11.401 -3.151 1.00 90.62 96 HIS A N 1
ATOM 728 C CA . HIS A 1 96 ? 5.608 10.914 -1.774 1.00 90.62 96 HIS A CA 1
ATOM 729 C C . HIS A 1 96 ? 4.953 11.849 -0.745 1.00 90.62 96 HIS A C 1
ATOM 731 O O . HIS A 1 96 ? 4.460 11.381 0.274 1.00 90.62 96 HIS A O 1
ATOM 737 N N . ALA A 1 97 ? 4.915 13.160 -1.014 1.00 91.75 97 ALA A N 1
ATOM 738 C CA . ALA A 1 97 ? 4.291 14.154 -0.137 1.00 91.75 97 ALA A CA 1
ATOM 739 C C . ALA A 1 97 ? 2.763 14.227 -0.302 1.00 91.75 97 ALA A C 1
ATOM 741 O O . ALA A 1 97 ? 2.062 14.576 0.642 1.00 91.75 97 ALA A O 1
ATOM 742 N N . ASN A 1 98 ? 2.251 13.889 -1.490 1.00 92.38 98 ASN A N 1
ATOM 743 C CA . ASN A 1 98 ? 0.823 13.810 -1.775 1.00 92.38 98 ASN A CA 1
ATOM 744 C C . ASN A 1 98 ? 0.428 12.368 -2.111 1.00 92.38 98 ASN A C 1
ATOM 746 O O . ASN A 1 98 ? 0.450 11.953 -3.275 1.00 92.38 98 ASN A O 1
ATOM 750 N N . SER A 1 99 ? 0.090 11.623 -1.062 1.00 93.56 99 SER A N 1
ATOM 751 C CA . SER A 1 99 ? -0.284 10.209 -1.086 1.00 93.56 99 SER A CA 1
ATOM 752 C C . SER A 1 99 ? -1.796 9.969 -1.151 1.00 93.56 99 SER A C 1
ATOM 754 O O . SER A 1 99 ? -2.248 8.899 -0.759 1.00 93.56 99 SER A O 1
ATOM 756 N N . ASP A 1 100 ? -2.579 10.941 -1.634 1.00 93.00 100 ASP A N 1
ATOM 757 C CA . ASP A 1 100 ? -4.028 10.787 -1.797 1.00 93.00 100 ASP A CA 1
ATOM 758 C C . ASP A 1 100 ? -4.377 9.645 -2.760 1.00 93.00 100 ASP A C 1
ATOM 760 O O . ASP A 1 100 ? -3.939 9.634 -3.913 1.00 93.00 100 ASP A O 1
ATOM 764 N N . ILE A 1 101 ? -5.174 8.690 -2.280 1.00 94.06 101 ILE A N 1
ATOM 765 C CA . ILE A 1 101 ? -5.678 7.562 -3.063 1.00 94.06 101 ILE A CA 1
ATOM 766 C C . ILE A 1 101 ? -7.209 7.473 -3.027 1.00 94.06 101 ILE A C 1
ATOM 768 O O . ILE A 1 101 ? -7.782 6.453 -3.419 1.00 94.06 101 ILE A O 1
ATOM 772 N N . ALA A 1 102 ? -7.900 8.526 -2.580 1.00 93.25 102 ALA A N 1
ATOM 773 C CA . ALA A 1 102 ? -9.352 8.539 -2.425 1.00 93.25 102 ALA A CA 1
ATOM 774 C C . ALA A 1 102 ? -10.104 8.350 -3.744 1.00 93.25 102 ALA A C 1
ATOM 776 O O . ALA A 1 102 ? -11.203 7.810 -3.734 1.00 93.25 102 ALA A O 1
ATOM 777 N N . MET A 1 103 ? -9.502 8.704 -4.882 1.00 90.38 103 MET A N 1
ATOM 778 C CA . MET A 1 103 ? -10.077 8.437 -6.207 1.00 90.38 103 MET A CA 1
ATOM 779 C C . MET A 1 103 ? -10.044 6.953 -6.613 1.00 90.38 103 MET A C 1
ATOM 781 O O . MET A 1 103 ? -10.791 6.546 -7.500 1.00 90.38 103 MET A O 1
ATOM 785 N N . TYR A 1 104 ? -9.202 6.138 -5.969 1.00 92.38 104 TYR A N 1
ATOM 786 C CA . TYR A 1 104 ? -9.051 4.714 -6.284 1.00 92.38 104 TYR A CA 1
ATOM 787 C C . TYR A 1 104 ? -9.665 3.805 -5.224 1.00 92.38 104 TYR A C 1
ATOM 789 O O . TYR A 1 104 ? -10.027 2.678 -5.546 1.00 92.38 104 TYR A O 1
ATOM 797 N N . VAL A 1 105 ? -9.756 4.253 -3.966 1.00 94.38 105 VAL A N 1
ATOM 798 C CA . VAL A 1 105 ? -10.098 3.393 -2.824 1.00 94.38 105 VAL A CA 1
ATOM 799 C C . VAL A 1 105 ? -11.110 4.061 -1.898 1.00 94.38 105 VAL A C 1
ATOM 801 O O . VAL A 1 105 ? -10.846 5.119 -1.315 1.00 94.38 105 VAL A O 1
ATOM 804 N N . ASN A 1 106 ? -12.238 3.388 -1.679 1.00 95.38 106 ASN A N 1
ATOM 805 C CA . ASN A 1 106 ? -13.215 3.771 -0.668 1.00 95.38 106 ASN A CA 1
ATOM 806 C C . ASN A 1 106 ? -12.640 3.671 0.748 1.00 95.38 106 ASN A C 1
ATOM 808 O O . ASN A 1 106 ? -11.773 2.852 1.053 1.00 95.38 106 ASN A O 1
ATOM 812 N N . SER A 1 107 ? -13.164 4.488 1.655 1.00 95.38 107 SER A N 1
ATOM 813 C CA . SER A 1 107 ? -12.901 4.308 3.084 1.00 95.38 107 SER A CA 1
ATOM 814 C C . SER A 1 107 ? -13.375 2.922 3.543 1.00 95.38 107 SER A C 1
ATOM 816 O O . SER A 1 107 ? -14.303 2.372 2.950 1.00 95.38 107 SER A O 1
ATOM 818 N N . ASN A 1 108 ? -12.790 2.381 4.619 1.00 95.12 108 ASN A N 1
ATOM 819 C CA . ASN A 1 108 ? -13.224 1.104 5.208 1.00 95.12 108 ASN A CA 1
ATOM 820 C C . ASN A 1 108 ? -13.154 -0.086 4.216 1.00 95.12 108 ASN A C 1
ATOM 82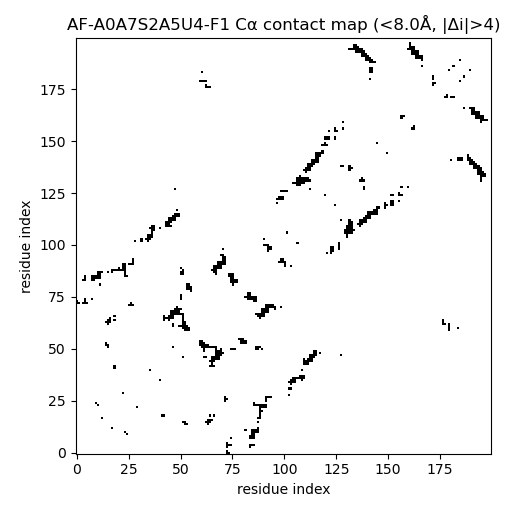2 O O . ASN A 1 108 ? -14.033 -0.942 4.203 1.00 95.12 108 ASN A O 1
ATOM 826 N N . THR A 1 109 ? -12.133 -0.126 3.355 1.00 95.62 109 THR A N 1
ATOM 827 C CA . THR A 1 109 ? -11.983 -1.140 2.298 1.00 95.62 109 THR A CA 1
ATOM 828 C C . THR A 1 109 ? -11.111 -2.310 2.739 1.00 95.62 109 THR A C 1
ATOM 830 O O . THR A 1 109 ? -11.530 -3.462 2.636 1.00 95.62 109 THR A O 1
ATOM 833 N N . PHE A 1 110 ? -9.909 -2.035 3.243 1.00 95.25 110 PHE A N 1
ATOM 834 C CA . PHE A 1 110 ? -8.884 -3.054 3.458 1.00 95.25 110 PHE A CA 1
ATOM 835 C C . PHE A 1 110 ? -8.875 -3.579 4.883 1.00 95.25 110 PHE A C 1
ATOM 837 O O . PHE A 1 110 ? -8.892 -2.808 5.840 1.00 95.25 110 PHE A O 1
ATOM 844 N N . ARG A 1 111 ? -8.795 -4.901 5.031 1.00 92.25 111 ARG A N 1
ATOM 845 C CA . ARG A 1 111 ? -8.625 -5.516 6.348 1.00 92.25 111 ARG A CA 1
ATOM 846 C C . ARG A 1 111 ? -7.214 -5.288 6.888 1.00 92.25 111 ARG A C 1
ATOM 848 O O . ARG A 1 111 ? -7.064 -5.053 8.079 1.00 92.25 111 ARG A O 1
ATOM 855 N N . PHE A 1 112 ? -6.200 -5.325 6.031 1.00 92.56 112 PHE A N 1
ATOM 856 C CA . PHE A 1 112 ? -4.810 -5.125 6.424 1.00 92.56 112 PHE A CA 1
ATOM 857 C C . PHE A 1 112 ? -4.196 -3.996 5.612 1.00 92.56 112 PHE A C 1
ATOM 859 O O . PHE A 1 112 ? -4.241 -4.008 4.382 1.00 92.56 112 PHE A O 1
ATOM 866 N N . VAL A 1 113 ? -3.613 -3.030 6.312 1.00 96.00 113 VAL A N 1
ATOM 867 C CA . VAL A 1 113 ? -2.777 -1.992 5.716 1.00 96.00 113 VAL A CA 1
ATOM 868 C C . VAL A 1 113 ? -1.378 -2.137 6.290 1.00 96.00 113 VAL A C 1
ATOM 870 O O . VAL A 1 113 ? -1.209 -2.138 7.507 1.00 96.00 113 VAL A O 1
ATOM 873 N N . THR A 1 114 ? -0.381 -2.291 5.433 1.00 94.94 114 THR A N 1
ATOM 874 C CA . THR A 1 114 ? 1.004 -2.534 5.843 1.00 94.94 114 THR A CA 1
ATOM 875 C C . THR A 1 114 ? 1.902 -1.394 5.395 1.00 94.94 114 THR A C 1
ATOM 877 O O . THR A 1 114 ? 1.613 -0.729 4.406 1.00 94.94 114 THR A O 1
ATOM 880 N N . LEU A 1 115 ? 2.983 -1.144 6.129 1.00 95.00 115 LEU A N 1
ATOM 881 C CA . LEU A 1 115 ? 4.051 -0.245 5.701 1.00 95.00 115 LEU A CA 1
ATOM 882 C C . LEU A 1 115 ? 5.380 -0.741 6.268 1.00 95.00 115 LEU A C 1
ATOM 884 O O . LEU A 1 115 ? 5.501 -0.957 7.477 1.00 95.00 115 LEU A O 1
ATOM 888 N N . MET A 1 116 ? 6.379 -0.886 5.392 1.00 91.31 116 MET A N 1
ATOM 889 C CA . MET A 1 116 ? 7.714 -1.368 5.747 1.00 91.31 116 MET A CA 1
ATOM 890 C C . MET A 1 116 ? 8.775 -0.279 5.580 1.00 91.31 116 MET A C 1
ATOM 892 O O . MET A 1 116 ? 9.035 0.151 4.460 1.00 91.31 116 MET A O 1
ATOM 896 N N . SER A 1 117 ? 9.442 0.112 6.670 1.00 89.06 117 SER A N 1
ATOM 897 C CA . SER A 1 117 ? 10.661 0.953 6.658 1.00 89.06 117 SER A CA 1
ATOM 898 C C . SER A 1 117 ? 10.578 2.265 5.848 1.00 89.06 117 SER A C 1
ATOM 900 O O . SER A 1 117 ? 11.607 2.800 5.432 1.00 89.06 117 SER A O 1
ATOM 902 N N . ALA A 1 118 ? 9.375 2.787 5.597 1.00 91.12 118 ALA A N 1
ATOM 903 C CA . ALA A 1 118 ? 9.159 3.992 4.802 1.00 91.12 118 ALA A CA 1
ATOM 904 C C . ALA A 1 118 ? 8.787 5.187 5.699 1.00 91.12 118 ALA A C 1
ATOM 906 O O . ALA A 1 118 ? 8.106 5.006 6.711 1.00 91.12 118 ALA A O 1
ATOM 907 N N . PRO A 1 119 ? 9.181 6.422 5.339 1.00 91.94 119 PRO A N 1
ATOM 908 C CA . PRO A 1 119 ? 8.729 7.605 6.058 1.00 91.94 119 PRO A CA 1
ATOM 909 C C . PRO A 1 119 ? 7.204 7.745 6.019 1.00 91.94 119 PRO A C 1
ATOM 911 O O . PRO A 1 119 ? 6.569 7.529 4.980 1.00 91.94 119 PRO A O 1
ATOM 914 N N . ILE A 1 120 ? 6.620 8.170 7.139 1.00 95.75 120 ILE A N 1
ATOM 915 C CA . ILE A 1 120 ? 5.179 8.398 7.264 1.00 95.75 120 ILE A CA 1
ATOM 916 C C . ILE A 1 120 ? 4.942 9.892 7.433 1.00 95.75 120 ILE A C 1
ATOM 918 O O . ILE A 1 120 ? 5.298 10.483 8.450 1.00 95.75 120 ILE A O 1
ATOM 922 N N . ASN A 1 121 ? 4.324 10.502 6.426 1.00 95.00 121 ASN A N 1
ATOM 923 C CA . ASN A 1 121 ? 3.792 11.853 6.539 1.00 95.00 121 ASN A CA 1
ATOM 924 C C . ASN A 1 121 ? 2.304 11.827 6.906 1.00 95.00 121 ASN A C 1
ATOM 926 O O . ASN A 1 121 ? 1.645 10.786 6.863 1.00 95.00 121 ASN A O 1
ATOM 930 N N . GLU A 1 122 ? 1.775 13.004 7.231 1.00 95.19 122 GLU A N 1
ATOM 931 C CA . GLU A 1 122 ? 0.393 13.170 7.673 1.00 95.19 122 GLU A CA 1
ATOM 932 C C . GLU A 1 122 ? -0.618 12.610 6.666 1.00 95.19 122 GLU A C 1
ATOM 934 O O . GLU A 1 122 ? -1.518 11.865 7.050 1.00 95.19 122 GLU A O 1
ATOM 939 N N . LYS A 1 123 ? -0.438 12.892 5.370 1.00 95.50 123 LYS A N 1
ATOM 940 C CA . LYS A 1 123 ? -1.363 12.426 4.332 1.00 95.50 123 LYS A CA 1
ATOM 941 C C . LYS A 1 123 ? -1.341 10.901 4.188 1.00 95.50 123 LYS A C 1
ATOM 943 O O . LYS A 1 123 ? -2.399 10.292 4.069 1.00 95.50 123 LYS A O 1
ATOM 948 N N . ALA A 1 124 ? -0.167 10.270 4.257 1.00 96.75 124 ALA A N 1
ATOM 949 C CA . ALA A 1 124 ? -0.045 8.813 4.223 1.00 96.75 124 ALA A CA 1
ATOM 950 C C . ALA A 1 124 ? -0.717 8.174 5.445 1.00 96.75 124 ALA A C 1
ATOM 952 O O . ALA A 1 124 ? -1.477 7.222 5.293 1.00 96.75 124 ALA A O 1
ATOM 953 N N . ALA A 1 125 ? -0.501 8.731 6.640 1.00 96.50 125 ALA A N 1
ATOM 954 C CA . ALA A 1 125 ? -1.173 8.274 7.853 1.00 96.50 125 ALA A CA 1
ATOM 955 C C . ALA A 1 125 ? -2.702 8.380 7.733 1.00 96.50 125 ALA A C 1
ATOM 957 O O . ALA A 1 125 ? -3.404 7.402 7.991 1.00 96.50 125 ALA A O 1
ATOM 958 N N . GLN A 1 126 ? -3.215 9.523 7.271 1.00 96.06 126 GLN A N 1
ATOM 959 C CA . GLN A 1 126 ? -4.647 9.737 7.049 1.00 96.06 126 GLN A CA 1
ATOM 960 C C . GLN A 1 126 ? -5.235 8.727 6.062 1.00 96.06 126 GLN A C 1
ATOM 962 O O . GLN A 1 126 ? -6.287 8.153 6.336 1.00 96.06 126 GLN A O 1
ATOM 967 N N . GLU A 1 127 ? -4.556 8.459 4.946 1.00 97.31 127 GLU A N 1
ATOM 968 C CA . GLU A 1 127 ? -5.038 7.499 3.953 1.00 97.31 127 GLU A CA 1
ATOM 969 C C . GLU A 1 127 ? -5.030 6.065 4.488 1.00 97.31 127 GLU A C 1
ATOM 971 O O . GLU A 1 127 ? -6.039 5.376 4.343 1.00 97.31 127 GLU A O 1
ATOM 976 N N . MET A 1 128 ? -3.969 5.634 5.184 1.00 97.69 128 MET A N 1
ATOM 977 C CA . MET A 1 128 ? -3.929 4.317 5.836 1.00 97.69 128 MET A CA 1
ATOM 978 C C . MET A 1 128 ? -5.095 4.141 6.826 1.00 97.69 128 MET A C 1
ATOM 980 O O . MET A 1 128 ? -5.803 3.135 6.794 1.00 97.69 128 MET A O 1
ATOM 984 N N . ILE A 1 129 ? -5.351 5.152 7.660 1.00 96.00 129 ILE A N 1
ATOM 985 C CA . ILE A 1 129 ? -6.445 5.170 8.645 1.00 96.00 129 ILE A CA 1
ATOM 986 C C . ILE A 1 129 ? -7.825 5.188 7.978 1.00 96.00 129 ILE A C 1
ATOM 988 O O . ILE A 1 129 ? -8.775 4.553 8.452 1.00 96.00 129 ILE A O 1
ATOM 992 N N . ARG A 1 130 ? -7.968 5.923 6.876 1.00 96.12 130 ARG A N 1
ATOM 993 C CA . ARG A 1 130 ? -9.228 6.054 6.144 1.00 96.12 130 ARG A CA 1
ATOM 994 C C . ARG A 1 130 ? -9.628 4.734 5.493 1.00 96.12 130 ARG A C 1
ATOM 996 O O . ARG A 1 130 ? -10.789 4.327 5.601 1.00 96.12 130 ARG A O 1
ATOM 1003 N N . VAL A 1 131 ? -8.688 4.072 4.821 1.00 97.12 131 VAL A N 1
ATOM 1004 C CA . VAL A 1 131 ? -8.962 2.870 4.020 1.00 97.12 131 VAL A CA 1
ATOM 1005 C C . VAL A 1 131 ? -9.005 1.587 4.841 1.00 97.12 131 VAL A C 1
ATOM 1007 O O . VAL A 1 131 ? -9.632 0.633 4.384 1.00 97.12 131 VAL A O 1
ATOM 1010 N N . VAL A 1 132 ? -8.399 1.548 6.033 1.00 95.75 132 VAL A N 1
ATOM 1011 C CA . VAL A 1 132 ? -8.480 0.368 6.903 1.00 95.75 132 VAL A CA 1
ATOM 1012 C C . VAL A 1 132 ? -9.898 0.171 7.446 1.00 95.75 132 VAL A C 1
ATOM 1014 O O . VAL A 1 132 ? -10.606 1.139 7.773 1.00 95.75 132 VAL A O 1
ATOM 1017 N N . GLN A 1 133 ? -10.311 -1.094 7.519 1.00 93.75 133 GLN A N 1
ATOM 1018 C CA . GLN A 1 133 ? -11.641 -1.474 7.957 1.00 93.75 133 GLN A CA 1
ATOM 1019 C C . GLN A 1 133 ? -11.908 -1.082 9.416 1.00 93.75 133 GLN A C 1
ATOM 1021 O O . GLN A 1 133 ? -11.037 -1.200 10.274 1.00 93.75 133 GLN A O 1
ATOM 1026 N N . THR A 1 134 ? -13.120 -0.631 9.708 1.00 89.25 134 THR A N 1
ATOM 1027 C CA . THR A 1 134 ? -13.620 -0.447 11.069 1.00 89.25 134 THR A CA 1
ATOM 1028 C C . THR A 1 134 ? -13.905 -1.821 11.684 1.00 89.25 134 THR A C 1
ATOM 1030 O O . THR A 1 134 ? -14.440 -2.697 11.009 1.00 89.25 134 THR A O 1
ATOM 1033 N N . ASP A 1 135 ? -13.534 -2.009 12.950 1.00 82.25 135 ASP A N 1
ATOM 1034 C CA . ASP A 1 135 ? -13.745 -3.191 13.808 1.00 82.25 135 ASP A CA 1
ATOM 1035 C C . ASP A 1 135 ? -12.938 -4.448 13.466 1.00 82.25 135 ASP A C 1
ATOM 1037 O O . ASP A 1 135 ? -12.538 -5.183 14.369 1.00 82.25 135 ASP A O 1
ATOM 1041 N N . SER A 1 136 ? -12.665 -4.705 12.189 1.00 85.38 136 SER A N 1
ATOM 1042 C CA . SER A 1 136 ? -11.881 -5.867 11.738 1.00 85.38 136 SER A CA 1
ATOM 1043 C C . SER A 1 136 ? -10.512 -5.509 11.170 1.00 85.38 136 SER A C 1
ATOM 1045 O O . SER A 1 136 ? -9.712 -6.409 10.899 1.00 85.38 136 SER A O 1
ATOM 1047 N N . GLY A 1 137 ? -10.262 -4.220 10.936 1.00 89.62 137 GLY A N 1
ATOM 1048 C CA . GLY A 1 137 ? -9.093 -3.751 10.216 1.00 89.62 137 GLY A CA 1
ATOM 1049 C C . GLY A 1 137 ? -7.882 -3.487 11.105 1.00 89.62 137 GLY A C 1
ATOM 1050 O O . GLY A 1 137 ? -8.005 -3.067 12.259 1.00 89.62 137 GLY A O 1
ATOM 1051 N N . MET A 1 138 ? -6.701 -3.719 10.536 1.00 91.12 138 MET A N 1
ATOM 1052 C CA . MET A 1 138 ? -5.417 -3.558 11.206 1.00 91.12 138 MET A CA 1
ATOM 1053 C C . MET A 1 138 ? -4.431 -2.792 10.332 1.00 91.12 138 MET A C 1
ATOM 1055 O O . MET A 1 138 ? -4.313 -3.053 9.132 1.00 91.12 138 MET A O 1
ATOM 1059 N N . ILE A 1 139 ? -3.698 -1.873 10.957 1.00 94.06 139 ILE A N 1
ATOM 1060 C CA . ILE A 1 139 ? -2.531 -1.222 10.361 1.00 94.06 139 ILE A CA 1
ATOM 1061 C C . ILE A 1 139 ? -1.284 -1.817 11.004 1.00 94.06 139 ILE A C 1
ATOM 1063 O O . ILE A 1 139 ? -1.182 -1.852 12.230 1.00 94.06 139 ILE A O 1
ATOM 1067 N N . ILE A 1 140 ? -0.347 -2.285 10.184 1.00 91.81 140 ILE A N 1
ATOM 1068 C CA . ILE A 1 140 ? 0.872 -2.956 10.629 1.00 91.81 140 ILE A CA 1
ATOM 1069 C C . ILE A 1 140 ? 2.076 -2.183 10.098 1.00 91.81 140 ILE A C 1
ATOM 1071 O O . ILE A 1 140 ? 2.360 -2.181 8.900 1.00 91.81 140 ILE A O 1
ATOM 1075 N N . LEU A 1 141 ? 2.782 -1.524 11.011 1.00 93.12 141 LEU A N 1
ATOM 1076 C CA . LEU A 1 141 ? 4.022 -0.808 10.731 1.00 93.12 141 LEU A CA 1
ATOM 1077 C C . LEU A 1 141 ? 5.189 -1.699 11.152 1.00 93.12 141 LEU A C 1
ATOM 1079 O O . LEU A 1 141 ? 5.228 -2.141 12.301 1.00 93.12 141 LEU A O 1
ATOM 1083 N N . TYR A 1 142 ? 6.120 -1.987 10.246 1.00 88.69 142 TYR A N 1
ATOM 1084 C CA . TYR A 1 142 ? 7.228 -2.903 10.526 1.00 88.69 142 TYR A CA 1
ATOM 1085 C C . TYR A 1 142 ? 8.526 -2.500 9.817 1.00 88.69 142 TYR A C 1
ATOM 1087 O O . TYR A 1 142 ? 8.554 -1.627 8.948 1.00 88.69 142 TYR A O 1
ATOM 1095 N N . GLY A 1 143 ? 9.628 -3.132 10.221 1.00 85.81 143 GLY A N 1
ATOM 1096 C CA . GLY A 1 143 ? 10.972 -2.764 9.781 1.00 85.81 143 GLY A CA 1
ATOM 1097 C C . GLY A 1 143 ? 11.523 -1.534 10.512 1.00 85.81 143 GLY A C 1
ATOM 1098 O O . GLY A 1 143 ? 11.136 -1.234 11.642 1.00 85.81 143 GLY A O 1
ATOM 1099 N N . SER A 1 144 ? 12.459 -0.835 9.875 1.00 88.31 144 SER A N 1
ATOM 1100 C CA . SER A 1 144 ? 13.178 0.301 10.460 1.00 88.31 144 SER A CA 1
ATOM 1101 C C . SER A 1 144 ? 12.480 1.612 10.110 1.00 88.31 144 SER A C 1
ATOM 1103 O O . SER A 1 144 ? 12.831 2.264 9.129 1.00 88.31 144 SER A O 1
ATOM 1105 N N . ILE A 1 145 ? 11.478 1.988 10.904 1.00 90.00 145 ILE A N 1
ATOM 1106 C CA . ILE A 1 145 ? 10.750 3.257 10.767 1.00 90.00 145 ILE A CA 1
ATOM 1107 C C . ILE A 1 145 ? 11.257 4.230 11.832 1.00 90.00 145 ILE A C 1
ATOM 1109 O O . ILE A 1 145 ? 11.400 3.862 12.997 1.00 90.00 145 ILE A O 1
ATOM 1113 N N . ASP A 1 146 ? 11.545 5.470 11.440 1.00 92.62 146 ASP A N 1
ATOM 1114 C CA . ASP A 1 146 ? 12.029 6.482 12.372 1.00 92.62 146 ASP A CA 1
ATOM 1115 C C . ASP A 1 146 ? 10.928 6.958 13.340 1.00 92.62 146 ASP A C 1
ATOM 1117 O O . ASP A 1 146 ? 9.741 7.001 13.010 1.00 92.62 146 ASP A O 1
ATOM 1121 N N . GLU A 1 147 ? 11.330 7.367 14.544 1.00 91.94 147 GLU A N 1
ATOM 1122 C CA . GLU A 1 147 ? 10.398 7.781 15.601 1.00 91.94 147 GLU A CA 1
ATOM 1123 C C . GLU A 1 147 ? 9.553 9.013 15.228 1.00 91.94 147 GLU A C 1
ATOM 1125 O O . GLU A 1 147 ? 8.432 9.153 15.716 1.00 91.94 147 GLU A O 1
ATOM 1130 N N . ASN A 1 148 ? 10.026 9.898 14.338 1.00 94.94 148 ASN A N 1
ATOM 1131 C CA . ASN A 1 148 ? 9.213 11.037 13.903 1.00 94.94 148 ASN A CA 1
ATOM 1132 C C . ASN A 1 148 ? 8.068 10.579 12.995 1.00 94.94 148 ASN A C 1
ATOM 1134 O O . ASN A 1 148 ? 6.949 11.068 13.150 1.00 94.94 148 ASN A O 1
ATOM 1138 N N . SER A 1 149 ? 8.325 9.627 12.096 1.00 94.88 149 SER A N 1
ATOM 1139 C CA . SER A 1 149 ? 7.298 8.983 11.272 1.00 94.88 149 SER A CA 1
ATOM 1140 C C . SER A 1 149 ? 6.277 8.230 12.127 1.00 94.88 149 SER A C 1
ATOM 1142 O O . SER A 1 149 ? 5.072 8.397 11.935 1.00 94.88 149 SER A O 1
ATOM 1144 N N . ILE A 1 150 ? 6.736 7.461 13.121 1.00 93.56 150 ILE A N 1
ATOM 1145 C CA . ILE A 1 150 ? 5.843 6.781 14.070 1.00 93.56 150 ILE A CA 1
ATOM 1146 C C . ILE A 1 150 ? 4.975 7.790 14.822 1.00 93.56 150 ILE A C 1
ATOM 1148 O O . ILE A 1 150 ? 3.753 7.662 14.832 1.00 93.56 150 ILE A O 1
ATOM 1152 N N . ARG A 1 151 ? 5.576 8.840 15.385 1.00 94.06 151 ARG A N 1
ATOM 1153 C CA . ARG A 1 151 ? 4.837 9.886 16.100 1.00 94.06 151 ARG A CA 1
ATOM 1154 C C . ARG A 1 151 ? 3.860 10.631 15.189 1.00 94.06 151 ARG A C 1
ATOM 1156 O O . ARG A 1 151 ? 2.767 10.986 15.623 1.00 94.06 151 ARG A O 1
ATOM 1163 N N . CYS A 1 152 ? 4.233 10.878 13.932 1.00 94.75 152 CYS A N 1
ATOM 1164 C CA . CYS A 1 152 ? 3.342 11.473 12.938 1.00 94.75 152 CYS A CA 1
ATOM 1165 C C . CYS A 1 152 ? 2.097 10.603 12.735 1.00 94.75 152 CYS A C 1
ATOM 1167 O O . CYS A 1 152 ? 0.981 11.119 12.799 1.00 94.75 152 CYS A O 1
ATOM 1169 N N . PHE A 1 153 ? 2.283 9.291 12.572 1.00 95.50 153 PHE A N 1
ATOM 1170 C CA . PHE A 1 153 ? 1.183 8.340 12.470 1.00 95.50 153 PHE A CA 1
ATOM 1171 C C . PHE A 1 153 ? 0.318 8.318 13.736 1.00 95.50 153 PHE A C 1
ATOM 1173 O O . PHE A 1 153 ? -0.899 8.469 13.646 1.00 95.50 153 PHE A O 1
ATOM 1180 N N . GLU A 1 154 ? 0.931 8.176 14.913 1.00 93.44 154 GLU A N 1
ATOM 1181 C CA . GLU A 1 154 ? 0.222 8.078 16.194 1.00 93.44 154 GLU A CA 1
ATOM 1182 C C . GLU A 1 154 ? -0.631 9.326 16.480 1.00 93.44 154 GLU A C 1
ATOM 1184 O O . GLU A 1 154 ? -1.767 9.201 16.936 1.00 93.44 154 GLU A O 1
ATOM 1189 N N . ASN A 1 155 ? -0.152 10.522 16.119 1.00 92.94 155 ASN A N 1
ATOM 1190 C CA . ASN A 1 155 ? -0.936 11.756 16.233 1.00 92.94 155 ASN A CA 1
ATOM 1191 C C . ASN A 1 155 ? -2.232 11.711 15.404 1.00 92.94 155 ASN A C 1
ATOM 1193 O O . ASN A 1 155 ? -3.259 12.217 15.850 1.00 92.94 155 ASN A O 1
ATOM 1197 N N . GLN A 1 156 ? -2.202 11.104 14.213 1.00 93.25 156 GLN A N 1
ATOM 1198 C CA . GLN A 1 156 ? -3.401 10.925 13.386 1.00 93.25 156 GLN A CA 1
ATOM 1199 C C . GLN A 1 156 ? -4.282 9.783 13.918 1.00 93.25 156 GLN A C 1
ATOM 1201 O O . GLN A 1 156 ? -5.507 9.892 13.922 1.00 93.25 156 GLN A O 1
ATOM 1206 N N . ALA A 1 157 ? -3.667 8.706 14.415 1.00 90.06 157 ALA A N 1
ATOM 1207 C CA . ALA A 1 157 ? -4.350 7.534 14.960 1.00 90.06 157 ALA A CA 1
ATOM 1208 C C . ALA A 1 157 ? -5.229 7.875 16.178 1.00 90.06 157 ALA A C 1
ATOM 1210 O O . ALA A 1 157 ? -6.366 7.401 16.267 1.00 90.06 157 ALA A O 1
ATOM 1211 N N . ILE A 1 158 ? -4.739 8.746 17.072 1.00 85.12 158 ILE A N 1
ATOM 1212 C CA . ILE A 1 158 ? -5.467 9.211 18.266 1.00 85.12 158 ILE A CA 1
ATOM 1213 C C . ILE A 1 158 ? -6.806 9.855 17.888 1.00 85.12 158 ILE A C 1
ATOM 1215 O O . ILE A 1 158 ? -7.826 9.579 18.518 1.00 85.12 158 ILE A O 1
ATOM 1219 N N . CYS A 1 159 ? -6.837 10.664 16.829 1.00 81.19 159 CYS A N 1
ATOM 1220 C CA . CYS A 1 159 ? -8.056 11.335 16.376 1.00 81.19 159 CYS A CA 1
ATOM 1221 C C . CYS A 1 159 ? -9.080 10.387 15.728 1.00 81.19 159 CYS A C 1
ATOM 1223 O O . CYS A 1 159 ? -10.189 10.814 15.412 1.00 81.19 159 CYS A O 1
ATOM 1225 N N . CYS A 1 160 ? -8.728 9.120 15.487 1.00 79.62 160 CYS A N 1
ATOM 1226 C CA . CYS A 1 160 ? -9.522 8.187 14.685 1.00 79.62 160 CYS A CA 1
ATOM 1227 C C . CYS A 1 160 ? -9.827 6.853 15.385 1.00 79.62 160 CYS A C 1
ATOM 1229 O O . CYS A 1 160 ? -10.182 5.888 14.707 1.00 79.62 160 CYS A O 1
ATOM 1231 N N . ASN A 1 161 ? -9.727 6.795 16.719 1.00 81.12 161 ASN A N 1
ATOM 1232 C CA . ASN A 1 161 ? -9.999 5.594 17.525 1.00 81.12 161 ASN A CA 1
ATOM 1233 C C . ASN A 1 161 ? -9.187 4.365 17.077 1.00 81.12 161 ASN A C 1
ATOM 1235 O O . ASN A 1 161 ? -9.704 3.246 17.023 1.00 81.12 161 ASN A O 1
ATOM 1239 N N . LEU A 1 162 ? -7.913 4.576 16.736 1.00 84.06 162 LEU A N 1
ATOM 1240 C CA . LEU A 1 162 ? -6.969 3.479 16.576 1.00 84.06 162 LEU A CA 1
ATOM 1241 C C . LEU A 1 162 ? -6.238 3.197 17.885 1.00 84.06 162 LEU A C 1
ATOM 1243 O O . LEU A 1 162 ? -5.686 4.098 18.514 1.00 84.06 162 LEU A O 1
ATOM 1247 N N . PHE A 1 163 ? -6.207 1.925 18.264 1.00 81.12 163 PHE A N 1
ATOM 1248 C CA . PHE A 1 163 ? -5.581 1.446 19.489 1.00 81.12 163 PHE A CA 1
ATOM 1249 C C . PHE A 1 163 ? -4.342 0.637 19.146 1.00 81.12 163 PHE A C 1
ATOM 1251 O O . PHE A 1 163 ? -4.411 -0.284 18.334 1.00 81.12 163 PHE A O 1
ATOM 1258 N N . HIS A 1 164 ? -3.219 0.987 19.769 1.00 81.69 164 HIS A N 1
ATOM 1259 C CA . HIS A 1 164 ? -1.990 0.214 19.659 1.00 81.69 164 HIS A CA 1
ATOM 1260 C C . HIS A 1 164 ? -2.137 -1.108 20.422 1.00 81.69 164 HIS A C 1
ATOM 1262 O O . HIS A 1 164 ? -2.487 -1.101 21.605 1.00 81.69 164 HIS A O 1
ATOM 1268 N N . ASP A 1 165 ? -1.852 -2.221 19.752 1.00 75.88 165 ASP A N 1
ATOM 1269 C CA . ASP A 1 165 ? -1.842 -3.562 20.331 1.00 75.88 165 ASP A CA 1
ATOM 1270 C C . ASP A 1 165 ? -0.464 -4.214 20.161 1.00 75.88 165 ASP A C 1
ATOM 1272 O O . ASP A 1 165 ? 0.346 -3.835 19.309 1.00 75.88 165 ASP A O 1
ATOM 1276 N N . LYS A 1 166 ? -0.173 -5.204 21.004 1.00 69.44 166 LYS A N 1
ATOM 1277 C CA . LYS A 1 166 ? 1.059 -5.981 20.910 1.00 69.44 166 LYS A CA 1
ATOM 1278 C C . LYS A 1 166 ? 0.990 -6.895 19.693 1.00 69.44 166 LYS A C 1
ATOM 1280 O O . LYS A 1 166 ? 0.046 -7.661 19.525 1.00 69.44 166 LYS A O 1
ATOM 1285 N N . PHE A 1 167 ? 2.051 -6.892 18.895 1.00 68.94 167 PHE A N 1
ATOM 1286 C CA . PHE A 1 167 ? 2.234 -7.904 17.864 1.00 68.94 167 PHE A CA 1
ATOM 1287 C C . PHE A 1 167 ? 2.352 -9.298 18.508 1.00 68.94 167 PHE A C 1
ATOM 1289 O O . PHE A 1 167 ? 3.149 -9.496 19.428 1.00 68.94 167 PHE A O 1
ATOM 1296 N N . THR A 1 168 ? 1.559 -10.265 18.038 1.00 64.88 168 THR A N 1
ATOM 1297 C CA . THR A 1 168 ? 1.581 -11.655 18.524 1.00 64.88 168 THR A CA 1
ATOM 1298 C C . THR A 1 168 ? 1.751 -12.630 17.362 1.00 64.88 168 THR A C 1
ATOM 1300 O O . THR A 1 168 ? 1.292 -12.365 16.254 1.00 64.88 168 THR A O 1
ATOM 1303 N N . SER A 1 169 ? 2.382 -13.782 17.608 1.00 59.41 169 SER A N 1
ATOM 1304 C CA . SER A 1 169 ? 2.562 -14.830 16.590 1.00 59.41 169 SER A CA 1
ATOM 1305 C C . SER A 1 169 ? 1.229 -15.378 16.065 1.00 59.41 169 SER A C 1
ATOM 1307 O O . SER A 1 169 ? 1.102 -15.636 14.876 1.00 59.41 169 SER A O 1
ATOM 1309 N N . ALA A 1 170 ? 0.199 -15.439 16.915 1.00 61.56 170 ALA A N 1
ATOM 1310 C CA . ALA A 1 170 ? -1.153 -15.841 16.523 1.00 61.56 170 ALA A CA 1
ATOM 1311 C C . ALA A 1 170 ? -1.782 -14.917 15.460 1.00 61.56 170 ALA A C 1
ATOM 1313 O O . ALA A 1 170 ? -2.588 -15.371 14.650 1.00 61.56 170 ALA A O 1
ATOM 1314 N N . LEU A 1 171 ? -1.404 -13.631 15.435 1.00 62.91 171 LEU A N 1
ATOM 1315 C CA . LEU A 1 171 ? -1.833 -12.688 14.400 1.00 62.91 171 LEU A CA 1
ATOM 1316 C C . LEU A 1 171 ? -1.295 -13.104 13.023 1.00 62.91 171 LEU A C 1
ATOM 1318 O O . LEU A 1 171 ? -2.010 -13.036 12.028 1.00 62.91 171 LEU A O 1
ATOM 1322 N N . VAL A 1 172 ? -0.050 -13.575 12.989 1.00 58.59 172 VAL A N 1
ATOM 1323 C CA . VAL A 1 172 ? 0.689 -13.942 11.775 1.00 58.59 172 VAL A CA 1
ATOM 1324 C C . VAL A 1 172 ? 0.158 -15.243 11.201 1.00 58.59 172 VAL A C 1
ATOM 1326 O O . VAL A 1 172 ? -0.155 -15.299 10.016 1.00 58.59 172 VAL A O 1
ATOM 1329 N N . ASP A 1 173 ? -0.011 -16.255 12.053 1.00 56.16 173 ASP A N 1
ATOM 1330 C CA . ASP A 1 173 ? -0.493 -17.581 11.647 1.00 56.16 173 ASP A CA 1
ATOM 1331 C C . ASP A 1 173 ? -1.912 -17.528 11.049 1.00 56.16 173 ASP A C 1
ATOM 1333 O O . ASP A 1 173 ? -2.340 -18.439 10.344 1.00 56.16 173 ASP A O 1
ATOM 1337 N N . SER A 1 174 ? -2.655 -16.448 11.320 1.00 54.94 174 SER A N 1
ATOM 1338 C CA . SER A 1 174 ? -4.026 -16.249 10.847 1.00 54.94 174 SER A CA 1
ATOM 1339 C C . SER A 1 174 ? -4.149 -15.524 9.500 1.00 54.94 174 SER A C 1
ATOM 1341 O O . SER A 1 174 ? -5.263 -15.410 8.982 1.00 54.94 174 SER A O 1
ATOM 1343 N N . ILE A 1 175 ? -3.048 -15.012 8.929 1.00 59.12 175 ILE A N 1
ATOM 1344 C CA . ILE A 1 175 ? -3.096 -14.155 7.736 1.00 59.12 175 ILE A CA 1
ATOM 1345 C C . ILE A 1 175 ? -2.083 -14.632 6.695 1.00 59.12 175 ILE A C 1
ATOM 1347 O O . ILE A 1 175 ? -0.901 -14.287 6.731 1.00 59.12 175 ILE A O 1
ATOM 1351 N N . GLU A 1 176 ? -2.589 -15.389 5.720 1.00 53.81 176 GLU A N 1
ATOM 1352 C CA . GLU A 1 176 ? -1.843 -15.818 4.537 1.00 53.81 176 GLU A CA 1
ATOM 1353 C C . GLU A 1 176 ? -1.152 -14.613 3.872 1.00 53.81 176 GLU A C 1
ATOM 1355 O O . GLU A 1 176 ? -1.79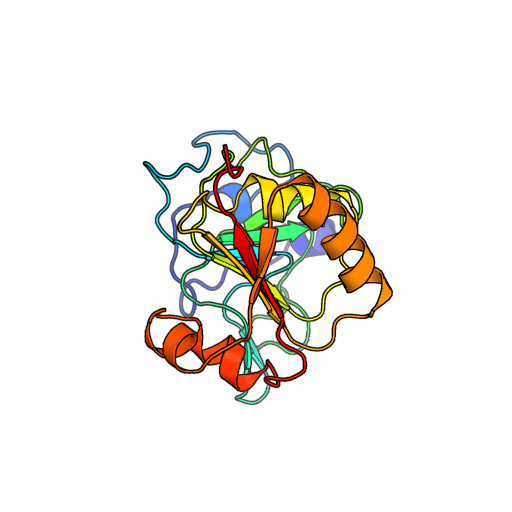1 -13.623 3.506 1.00 53.81 176 GLU A O 1
ATOM 1360 N N . GLY A 1 177 ? 0.178 -14.679 3.762 1.00 57.31 177 GLY A N 1
ATOM 1361 C CA . GLY A 1 177 ? 1.016 -13.613 3.212 1.00 57.31 177 GLY A CA 1
ATOM 1362 C C . GLY A 1 177 ? 1.742 -12.737 4.241 1.00 57.31 177 GLY A C 1
ATOM 1363 O O . GLY A 1 177 ? 2.746 -12.133 3.874 1.00 57.31 177 GLY A O 1
ATOM 1364 N N . LEU A 1 178 ? 1.345 -12.702 5.523 1.00 66.00 178 LEU A N 1
ATOM 1365 C CA . LEU A 1 178 ? 2.051 -11.908 6.551 1.00 66.00 178 LEU A CA 1
ATOM 1366 C C . LEU A 1 178 ? 3.296 -12.579 7.149 1.00 66.00 178 LEU A C 1
ATOM 1368 O O . LEU A 1 178 ? 3.971 -11.986 7.989 1.00 66.00 178 LEU A O 1
ATOM 1372 N N . GLU A 1 179 ? 3.668 -13.759 6.658 1.00 65.00 179 GLU A N 1
ATOM 1373 C CA . GLU A 1 179 ? 4.906 -14.472 7.007 1.00 65.00 179 GLU A CA 1
ATOM 1374 C C . GLU A 1 179 ? 6.151 -13.576 6.865 1.00 65.00 179 GLU A C 1
ATOM 1376 O O . GLU A 1 179 ? 7.083 -13.637 7.665 1.00 65.00 179 GLU A O 1
ATOM 1381 N N . ASN A 1 180 ? 6.139 -12.660 5.891 1.00 62.78 180 ASN A N 1
ATOM 1382 C CA . ASN A 1 180 ? 7.238 -11.719 5.673 1.00 62.78 180 ASN A CA 1
ATOM 1383 C C . ASN A 1 180 ? 7.337 -10.630 6.745 1.00 62.78 180 ASN A C 1
ATOM 1385 O O . ASN A 1 180 ? 8.430 -10.118 6.977 1.00 62.78 180 ASN A O 1
ATOM 1389 N N . ILE A 1 181 ? 6.238 -10.294 7.428 1.00 62.81 181 ILE A N 1
ATOM 1390 C CA . ILE A 1 181 ? 6.288 -9.383 8.578 1.00 62.81 181 ILE A CA 1
ATOM 1391 C C . ILE A 1 181 ? 7.033 -10.051 9.731 1.00 62.81 181 ILE A C 1
ATOM 1393 O O . ILE A 1 181 ? 7.769 -9.376 10.43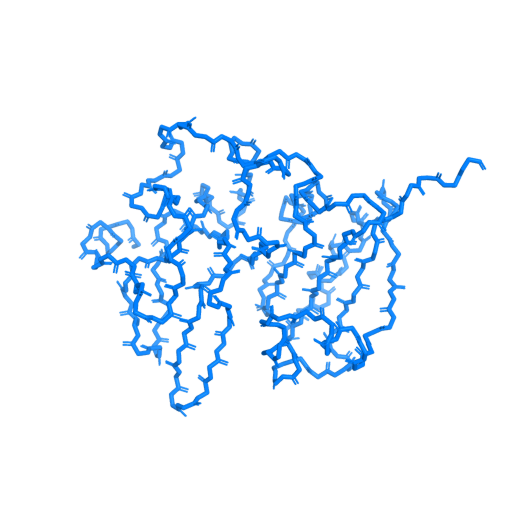2 1.00 62.81 181 ILE A O 1
ATOM 1397 N N . VAL A 1 182 ? 6.938 -11.372 9.895 1.00 56.16 182 VAL A N 1
ATOM 1398 C CA . VAL A 1 182 ? 7.732 -12.091 10.909 1.00 56.16 182 VAL A CA 1
ATOM 1399 C C . VAL A 1 182 ? 9.203 -12.192 10.536 1.00 56.16 182 VAL A C 1
ATOM 1401 O O . VAL A 1 182 ? 10.057 -12.142 11.417 1.00 56.16 182 VAL A O 1
ATOM 1404 N N . LEU A 1 183 ? 9.516 -12.306 9.244 1.00 54.66 183 LEU A N 1
ATOM 1405 C CA . LEU A 1 183 ? 10.902 -12.394 8.777 1.00 54.66 183 LEU A CA 1
ATOM 1406 C C . LEU A 1 183 ? 11.644 -11.052 8.862 1.00 54.66 183 LEU A C 1
ATOM 1408 O O . LEU A 1 183 ? 12.838 -11.040 9.151 1.00 54.66 183 LEU A O 1
ATOM 1412 N N . HIS A 1 184 ? 10.949 -9.933 8.630 1.00 58.50 184 HIS A N 1
ATOM 1413 C CA . HIS A 1 184 ? 11.559 -8.593 8.550 1.00 58.50 184 HIS A CA 1
ATOM 1414 C C . HIS A 1 184 ? 11.179 -7.660 9.700 1.00 58.50 184 HIS A C 1
ATOM 1416 O O . HIS A 1 184 ? 11.831 -6.642 9.931 1.00 58.50 184 HIS A O 1
ATOM 1422 N N . GLY A 1 185 ? 10.115 -7.982 10.424 1.00 56.78 185 GLY A N 1
ATOM 1423 C CA . GLY A 1 185 ? 9.684 -7.287 11.621 1.00 56.78 185 GLY A CA 1
ATOM 1424 C C . GLY A 1 185 ? 10.289 -7.944 12.849 1.00 56.78 185 GLY A C 1
ATOM 1425 O O . GLY A 1 185 ? 9.899 -9.035 13.257 1.00 56.78 185 GLY A O 1
ATOM 1426 N N . HIS A 1 186 ? 11.211 -7.246 13.508 1.00 59.38 186 HIS A N 1
ATOM 1427 C CA . HIS A 1 186 ? 11.529 -7.594 14.885 1.00 59.38 186 HIS A CA 1
ATOM 1428 C C . HIS A 1 186 ? 10.273 -7.322 15.742 1.00 59.38 186 HIS A C 1
ATOM 1430 O O . HIS A 1 186 ? 9.678 -6.249 15.587 1.00 59.38 186 HIS A O 1
ATOM 1436 N N . PRO A 1 187 ? 9.850 -8.213 16.661 1.00 59.72 187 PRO A N 1
ATOM 1437 C CA . PRO A 1 187 ? 8.636 -8.010 17.464 1.00 59.72 187 PRO A CA 1
ATOM 1438 C C . PRO A 1 187 ? 8.620 -6.694 18.254 1.00 59.72 187 PRO A C 1
ATOM 1440 O O . PRO A 1 187 ? 7.559 -6.159 18.543 1.00 59.72 187 PRO A O 1
ATOM 1443 N N . GLN A 1 188 ? 9.797 -6.152 18.583 1.00 60.12 188 GLN A N 1
ATOM 1444 C CA . GLN A 1 188 ? 9.930 -4.856 19.263 1.00 60.12 188 GLN A CA 1
ATOM 1445 C C . GLN A 1 188 ? 9.836 -3.644 18.321 1.00 60.12 188 GLN A C 1
ATOM 1447 O O . GLN A 1 188 ? 9.633 -2.529 18.786 1.00 60.12 188 GLN A O 1
ATOM 1452 N N . CYS A 1 189 ? 9.999 -3.849 17.014 1.00 71.12 189 CYS A N 1
ATOM 1453 C CA . CYS A 1 189 ? 9.942 -2.805 15.986 1.00 71.12 189 CYS A CA 1
ATOM 1454 C C . CYS A 1 189 ? 8.638 -2.860 15.176 1.00 71.12 189 CYS A C 1
ATOM 1456 O O . CYS A 1 189 ? 8.386 -1.984 14.355 1.00 71.12 189 CYS A O 1
ATOM 1458 N N . THR A 1 190 ? 7.815 -3.886 15.403 1.00 82.38 190 THR A N 1
ATOM 1459 C CA . THR A 1 190 ? 6.516 -4.046 14.751 1.00 82.38 190 THR A CA 1
ATOM 1460 C C . THR A 1 190 ? 5.431 -3.441 15.626 1.00 82.38 190 THR A C 1
ATOM 1462 O O . THR A 1 190 ? 5.287 -3.816 16.789 1.00 82.38 190 THR A O 1
ATOM 1465 N N . ARG A 1 191 ? 4.658 -2.512 15.065 1.00 86.38 191 ARG A N 1
ATOM 1466 C CA . ARG A 1 191 ? 3.534 -1.852 15.738 1.00 86.38 191 ARG A CA 1
ATOM 1467 C C . ARG A 1 191 ? 2.241 -2.202 15.022 1.00 86.38 191 ARG A C 1
ATOM 1469 O O . ARG A 1 191 ? 2.153 -2.060 13.801 1.00 86.38 191 ARG A O 1
ATOM 1476 N N . VAL A 1 192 ? 1.247 -2.647 15.784 1.00 87.75 192 VAL A N 1
ATOM 1477 C CA . VAL A 1 192 ? -0.074 -3.021 15.268 1.00 87.75 192 VAL A CA 1
ATOM 1478 C C . VAL A 1 192 ? -1.108 -2.064 15.828 1.00 87.75 192 VAL A C 1
ATOM 1480 O O . VAL A 1 192 ? -1.111 -1.778 17.023 1.00 87.75 192 VAL A O 1
ATOM 1483 N N . TYR A 1 193 ? -1.992 -1.577 14.965 1.00 90.12 193 TYR A N 1
ATOM 1484 C CA . TYR A 1 193 ? -3.081 -0.693 15.353 1.00 90.12 193 TYR A CA 1
ATOM 1485 C C . TYR A 1 193 ? -4.413 -1.251 14.882 1.00 90.12 193 TYR A C 1
ATOM 1487 O O . TYR A 1 193 ? -4.573 -1.566 13.703 1.00 90.12 193 TYR A O 1
ATOM 1495 N N . HIS A 1 194 ? -5.378 -1.314 15.793 1.00 86.75 194 HIS A N 1
ATOM 149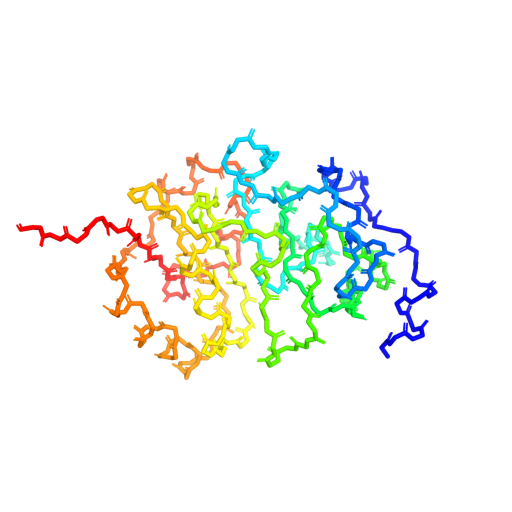6 C CA . HIS A 1 194 ? -6.739 -1.759 15.515 1.00 86.75 194 HIS A CA 1
ATOM 1497 C C . HIS A 1 194 ? -7.671 -0.566 15.485 1.00 86.75 194 HIS A C 1
ATOM 1499 O O . HIS A 1 194 ? -7.654 0.262 16.396 1.00 86.75 194 HIS A O 1
ATOM 1505 N N . LYS A 1 195 ? -8.517 -0.500 14.464 1.00 82.00 195 LYS A N 1
ATOM 1506 C CA . LYS A 1 195 ? -9.568 0.509 14.387 1.00 82.00 195 LYS A CA 1
ATOM 1507 C C . LYS A 1 195 ? -10.828 -0.046 15.035 1.00 82.00 195 LYS A C 1
ATOM 1509 O O . LYS A 1 195 ? -11.364 -1.036 14.547 1.00 82.00 195 LYS A O 1
ATOM 1514 N N . SER A 1 196 ? -11.310 0.581 16.105 1.00 74.19 196 SER A N 1
ATOM 1515 C CA . SER A 1 196 ? -12.602 0.224 16.704 1.00 74.19 196 SER A CA 1
ATOM 1516 C C . SER A 1 196 ? -13.634 1.318 16.472 1.00 74.19 196 SER A C 1
ATOM 1518 O O . SER A 1 196 ? -13.292 2.490 16.287 1.00 74.19 196 SER A O 1
ATOM 1520 N N . LEU A 1 197 ? -14.913 0.957 16.557 1.00 66.31 197 LEU A N 1
ATOM 1521 C CA . LEU A 1 197 ? -15.974 1.942 16.730 1.00 66.31 197 LEU A CA 1
ATOM 1522 C C . LEU A 1 197 ? -15.682 2.864 17.933 1.00 66.31 197 LEU A C 1
ATOM 1524 O O . LEU A 1 197 ? -15.087 2.417 18.926 1.00 66.31 197 LEU A O 1
ATOM 1528 N N . PRO A 1 198 ? -16.097 4.145 17.869 1.00 59.56 198 PRO A N 1
ATOM 1529 C CA . PRO A 1 198 ? -16.074 5.026 19.029 1.00 59.56 198 PRO A CA 1
ATOM 1530 C C . PRO A 1 198 ? -16.835 4.364 20.181 1.00 59.56 198 PRO A C 1
ATOM 1532 O O . PRO A 1 198 ? -17.944 3.868 19.976 1.00 59.56 198 PRO A O 1
ATOM 1535 N N . ARG A 1 199 ? -16.263 4.352 21.390 1.00 54.34 199 ARG A N 1
ATOM 1536 C CA . ARG A 1 199 ? -17.017 3.929 22.577 1.00 54.34 199 ARG A CA 1
ATOM 1537 C C . ARG A 1 199 ? -18.132 4.956 22.808 1.00 54.34 199 ARG A C 1
ATOM 1539 O O . ARG A 1 199 ? -17.827 6.118 23.063 1.00 54.34 199 ARG A O 1
ATOM 1546 N N . THR A 1 200 ? -19.381 4.526 22.642 1.00 42.50 200 THR A N 1
ATOM 1547 C CA . THR A 1 200 ? -20.598 5.284 22.984 1.00 42.50 200 THR A CA 1
ATOM 1548 C C . THR A 1 200 ? -20.768 5.413 24.484 1.00 42.50 200 THR A C 1
ATOM 1550 O O . THR A 1 200 ? -20.510 4.393 25.166 1.00 42.50 200 THR A O 1
#

pLDDT: mean 86.14, std 12.53, range [42.5, 97.69]

Sequence (200 aa):
AQKSWELAAPPNYITNTNLGLVCSESVYDCHHSTMLSTANIKSNILDFWGEGRTTCNGVSTGFTNSYNVNYQFQVVSPGADDAGKKIPNRIPTQSHANSDIAMYVNSNTFRFVTLMSAPINEKAAQEMIRVVQTDSGMIILYGSIDENSIRCFENQAICCNLFHDKFTSALVDSIEGLENIVLHGHPQCTRVYHKSLPRT

Foldseek 3Di:
DQVLQQPAAADDLVQAPQQPQPLLNHAPPPDLPDAAAQVRGPAQEEEEQDQAWWDAPNQIAHFRYYAYEHARRDHADPRTPRGSHGRHNYQHAPHPQGRDRVSRYQFQGHQEYEYEQDAAALNNLVVSLRNAHEPRHKYKYFANYDPVSVVSNVVNCVVQQKDKDQDDPVVQVPDPGCVNRVVRGDSVRMIMIHHYDDDD

Mean predicted aligned error: 5.74 Å

Organism: NCBI:txid49249

Solvent-accessible surface area (backbone atoms only — not comparable to full-atom values): 10617 Å² total; per-residue (Å²): 92,57,72,57,39,75,70,27,49,73,45,64,58,89,65,21,59,80,73,79,54,68,43,37,84,37,50,53,93,55,85,74,85,69,64,38,30,71,90,69,55,86,49,50,34,37,28,47,73,37,52,31,41,46,39,38,95,89,48,64,45,64,32,38,63,38,34,12,33,32,40,42,37,56,41,26,57,86,74,33,84,62,40,52,16,29,26,40,35,21,44,36,10,80,33,88,85,44,39,68,46,70,83,48,39,40,65,48,34,25,40,34,31,37,35,64,50,57,90,42,50,64,52,46,36,50,46,54,62,44,26,26,16,71,68,73,9,32,40,40,40,26,36,74,57,56,71,66,27,52,50,41,35,50,62,54,31,64,81,58,47,41,43,83,49,84,69,52,70,72,63,42,81,71,35,94,66,41,62,41,52,64,75,57,22,52,75,90,50,31,45,30,31,39,28,42,73,79,88,126

Radius of gyration: 15.87 Å; Cα contacts (8 Å, |Δi|>4): 433; chains: 1; bounding box: 40×32×44 Å

Secondary structure (DSSP, 8-state):
-HHHHHTSPPP-TTTS-----GGGGS-TT---S--B-TTT-S-SEEEET---SEEETTEEES-SS-EEEEETT-BSPTTSTTTTSBPTTEEEES-SS----TTTB-TT-BSEEEEES----HHHHHHHHHHBPTTT-EEEEESS--HHHHHHHHHHHHTTTEEEE---HHHHHTSTTTHHHHHH--TTT-EEEEE-----

Nearest PDB structures (foldseek):
  7wns-assembly1_A  TM=8.833E-01  e=1.951E-15  Bombyx mori
  3ckk-assembly1_A  TM=4.963E-01  e=7.028E-02  Homo sapiens
  4e7g-assembly1_A  TM=5.107E-01  e=7.189E-01  Enterobacter cloacae subsp. cloacae ATCC 13047
  3zh4-assembly1_A  TM=4.962E-01  e=2.169E+00  Streptococcus pneumoniae
  5n9x-assembly2_B  TM=5.040E-01  e=1.931E+00  Streptomyces sp.